Protein AF-0000000074165689 (afdb_homodimer)

Solvent-accessible surface area (backbone atoms only — not comparable to full-atom values): 15009 Å² total; per-residue (Å²): 134,57,53,30,33,35,31,61,51,61,83,55,79,50,43,58,62,40,47,51,54,48,36,55,62,25,50,78,39,94,14,35,36,37,30,34,21,53,44,60,51,73,78,43,70,80,49,57,70,69,65,33,50,56,51,45,51,52,50,48,52,47,40,51,48,32,38,48,53,50,44,50,55,30,42,74,61,69,29,50,67,46,78,46,80,44,80,37,57,53,42,61,49,54,54,50,48,40,72,72,71,58,38,50,28,34,38,35,58,28,37,64,44,91,59,97,71,71,20,52,33,69,47,52,46,50,44,64,38,69,45,75,50,29,33,35,39,28,57,31,68,81,128,134,56,54,29,31,36,32,60,51,61,84,54,81,51,43,57,62,40,47,51,54,47,37,55,61,25,48,79,38,95,13,35,36,39,29,32,22,53,44,60,51,74,77,43,70,79,48,58,71,70,65,33,52,58,51,47,51,52,50,47,52,48,41,51,50,33,39,49,52,51,45,49,57,29,44,75,62,70,30,49,69,45,78,46,78,45,78,34,57,52,42,60,50,53,53,50,47,40,71,71,70,58,37,51,29,35,38,34,58,28,38,63,45,91,59,98,70,71,20,52,34,69,48,52,45,50,43,64,37,68,44,75,49,30,32,34,37,30,55,30,70,81,129

Radius of gyration: 20.46 Å; Cα contacts (8 Å, |Δi|>4): 572; chains: 2; bounding box: 40×59×49 Å

InterPro domains:
  IPR006015 Universal stress protein A family [PIRSF006276] (1-141)
  IPR006015 Universal stress protein A family [PR01438] (2-20)
  IPR006015 Universal stress protein A family [PR01438] (100-112)
  IPR006015 Universal stress protein A family [PR01438] (117-139)
  IPR006016 UspA [PF00582] (1-139)
  IPR014729 Rossmann-like alpha/beta/alpha sandwich fold [G3DSA:3.40.50.620] (1-140)

pLDDT: mean 88.08, std 13.59, range [45.47, 98.81]

Organism: Halobacterium salinarum (strain ATCC 700922 / JCM 11081 / NRC-1) (NCBI:txid64091)

Nearest PDB structures (foldseek):
  1mjh-assembly1_B  TM=8.808E-01  e=3.156E-11  Methanocaldococcus jannaschii
  3fg9-assembly2_D  TM=8.348E-01  e=1.612E-08  Lactiplantibacillus plantarum
  4r2l-assembly1_A-2  TM=6.849E-01  e=3.675E-09  Salmonella enterica subsp. enterica serovar Typhimurium str. LT2
  2dum-assembly1_A  TM=6.860E-01  e=1.096E-08  Pyrococcus horikoshii OT3
  2dum-assembly2_C  TM=6.247E-01  e=3.675E-09  Pyrococcus horikoshii OT3

Structure (mmCIF, N/CA/C/O backbone):
data_AF-0000000074165689-model_v1
#
loop_
_entity.id
_entity.type
_entity.pdbx_description
1 polymer 'UspA domain protein'
#
loop_
_atom_site.group_PDB
_atom_site.id
_atom_site.type_symbol
_atom_site.label_atom_id
_atom_site.label_alt_id
_atom_site.label_comp_id
_atom_site.label_asym_id
_atom_site.label_entity_id
_atom_site.label_seq_id
_atom_site.pdbx_PDB_ins_code
_atom_site.Cartn_x
_atom_site.Cartn_y
_atom_site.Cartn_z
_atom_site.occupancy
_atom_site.B_iso_or_equiv
_atom_site.auth_seq_id
_atom_site.auth_comp_id
_atom_site.auth_asym_id
_atom_site.auth_atom_id
_atom_site.pdbx_PDB_model_num
ATOM 1 N N . MET A 1 1 ? 14.438 -4.051 4.484 1 91.56 1 MET A N 1
ATOM 2 C CA . MET A 1 1 ? 13.156 -4.469 5.055 1 91.56 1 MET A CA 1
ATOM 3 C C . MET A 1 1 ? 12.414 -5.391 4.102 1 91.56 1 MET A C 1
ATOM 5 O O . MET A 1 1 ? 11.953 -6.461 4.5 1 91.56 1 MET A O 1
ATOM 9 N N . TYR A 1 2 ? 12.336 -5.23 2.812 1 96.94 2 TYR A N 1
ATOM 10 C CA . TYR A 1 2 ? 11.594 -6.035 1.856 1 96.94 2 TYR A CA 1
ATOM 11 C C . TYR A 1 2 ? 12.508 -6.996 1.113 1 96.94 2 TYR A C 1
ATOM 13 O O . TYR A 1 2 ? 13.148 -6.621 0.126 1 96.94 2 TYR A O 1
ATOM 21 N N . ASP A 1 3 ? 12.539 -8.281 1.559 1 97.19 3 ASP A N 1
ATOM 22 C CA . ASP A 1 3 ? 13.422 -9.289 0.973 1 97.19 3 ASP A CA 1
ATOM 23 C C . ASP A 1 3 ? 12.648 -10.195 0.016 1 97.19 3 ASP A C 1
ATOM 25 O O . ASP A 1 3 ? 13.234 -10.789 -0.892 1 97.19 3 ASP A O 1
ATOM 29 N N . ARG A 1 4 ? 11.453 -10.375 0.312 1 98.31 4 ARG A N 1
ATOM 30 C CA . ARG A 1 4 ? 10.578 -11.188 -0.53 1 98.31 4 ARG A CA 1
ATOM 31 C C . ARG A 1 4 ? 9.242 -10.5 -0.752 1 98.31 4 ARG A C 1
ATOM 33 O O . ARG A 1 4 ? 8.531 -10.18 0.207 1 98.31 4 ARG A O 1
ATOM 40 N N . ILE A 1 5 ? 8.914 -10.234 -1.988 1 98.69 5 ILE A N 1
ATOM 41 C CA . ILE A 1 5 ? 7.746 -9.453 -2.377 1 98.69 5 ILE A CA 1
ATOM 42 C C . ILE A 1 5 ? 6.762 -10.344 -3.141 1 98.69 5 ILE A C 1
ATOM 44 O O . ILE A 1 5 ? 7.156 -11.055 -4.066 1 98.69 5 ILE A O 1
ATOM 48 N N . LEU A 1 6 ? 5.531 -10.383 -2.674 1 98.81 6 LEU A N 1
ATOM 49 C CA . LEU A 1 6 ? 4.48 -11.07 -3.412 1 98.81 6 LEU A CA 1
ATOM 50 C C . LEU A 1 6 ? 3.789 -10.125 -4.387 1 98.81 6 LEU A C 1
ATOM 52 O O . LEU A 1 6 ? 3.363 -9.039 -4 1 98.81 6 LEU A O 1
ATOM 56 N N . LEU A 1 7 ? 3.689 -10.516 -5.613 1 98.69 7 LEU A N 1
ATOM 57 C CA . LEU A 1 7 ? 3.088 -9.742 -6.695 1 98.69 7 LEU A CA 1
ATOM 58 C C . LEU A 1 7 ? 1.986 -10.539 -7.387 1 98.69 7 LEU A C 1
ATOM 60 O O . LEU A 1 7 ? 2.252 -11.281 -8.328 1 98.69 7 LEU A O 1
ATOM 64 N N . PRO A 1 8 ? 0.75 -10.461 -6.879 1 97.81 8 PRO A N 1
ATOM 65 C CA . PRO A 1 8 ? -0.36 -11.023 -7.652 1 97.81 8 PRO A CA 1
ATOM 66 C C . PRO A 1 8 ? -0.584 -10.297 -8.977 1 97.81 8 PRO A C 1
ATOM 68 O O . PRO A 1 8 ? -0.575 -9.062 -9.023 1 97.81 8 PRO A O 1
ATOM 71 N N . VAL A 1 9 ? -0.774 -11.094 -10.047 1 96.38 9 VAL A N 1
ATOM 72 C CA . VAL A 1 9 ? -0.98 -10.5 -11.359 1 96.38 9 VAL A CA 1
ATOM 73 C C . VAL A 1 9 ? -2.236 -11.086 -12 1 96.38 9 VAL A C 1
ATOM 75 O O . VAL A 1 9 ? -2.725 -12.133 -11.578 1 96.38 9 VAL A O 1
ATOM 78 N N . ASP A 1 10 ? -2.777 -10.32 -12.891 1 90.38 10 ASP A N 1
ATOM 79 C CA . ASP A 1 10 ? -3.82 -10.82 -13.781 1 90.38 10 ASP A CA 1
ATOM 80 C C . ASP A 1 10 ? -3.43 -10.625 -15.242 1 90.38 10 ASP A C 1
ATOM 82 O O . ASP A 1 10 ? -2.268 -10.359 -15.555 1 90.38 10 ASP A O 1
ATOM 86 N N . ASP A 1 11 ? -4.355 -10.883 -16.141 1 85.88 11 ASP A N 1
ATOM 87 C CA . ASP A 1 11 ? -4.012 -10.898 -17.562 1 85.88 11 ASP A CA 1
ATOM 88 C C . ASP A 1 11 ? -4.301 -9.539 -18.203 1 85.88 11 ASP A C 1
ATOM 90 O O . ASP A 1 11 ? -4.371 -9.438 -19.438 1 85.88 11 ASP A O 1
ATOM 94 N N . SER A 1 12 ? -4.469 -8.508 -17.391 1 85.88 12 SER A N 1
ATOM 95 C CA . SER A 1 12 ? -4.77 -7.188 -17.938 1 85.88 12 SER A CA 1
ATOM 96 C C . SER A 1 12 ? -3.492 -6.414 -18.25 1 85.88 12 SER A C 1
ATOM 98 O O . SER A 1 12 ? -2.465 -6.617 -17.609 1 85.88 12 SER A O 1
ATOM 100 N N . ASP A 1 13 ? -3.525 -5.48 -19.188 1 83.88 13 ASP A N 1
ATOM 101 C CA . ASP A 1 13 ? -2.416 -4.617 -19.578 1 83.88 13 ASP A CA 1
ATOM 102 C C . ASP A 1 13 ? -2.061 -3.645 -18.453 1 83.88 13 ASP A C 1
ATOM 104 O O . ASP A 1 13 ? -0.945 -3.125 -18.406 1 83.88 13 ASP A O 1
ATOM 108 N N . SER A 1 14 ? -2.959 -3.496 -17.641 1 87.56 14 SER A N 1
ATOM 109 C CA . SER A 1 14 ? -2.752 -2.533 -16.562 1 87.56 14 SER A CA 1
ATOM 110 C C . SER A 1 14 ? -1.723 -3.041 -15.555 1 87.56 14 SER A C 1
ATOM 112 O O . SER A 1 14 ? -1.217 -2.271 -14.734 1 87.56 14 SER A O 1
ATOM 114 N N . MET A 1 15 ? -1.357 -4.285 -15.703 1 92.44 15 MET A N 1
ATOM 115 C CA . MET A 1 15 ? -0.438 -4.906 -14.758 1 92.44 15 MET A CA 1
ATOM 116 C C . MET A 1 15 ? 0.975 -4.359 -14.93 1 92.44 15 MET A C 1
ATOM 118 O O . MET A 1 15 ? 1.793 -4.438 -14.008 1 92.44 15 MET A O 1
ATOM 122 N N . ASP A 1 16 ? 1.311 -3.824 -16.109 1 94.94 16 ASP A N 1
ATOM 123 C CA . ASP A 1 16 ? 2.658 -3.316 -16.344 1 94.94 16 ASP A CA 1
ATOM 124 C C . ASP A 1 16 ? 3.035 -2.26 -15.312 1 94.94 16 ASP A C 1
ATOM 126 O O . ASP A 1 16 ? 4.164 -2.24 -14.82 1 94.94 16 ASP A O 1
ATOM 130 N N . ARG A 1 17 ? 2.1 -1.436 -15.008 1 95.75 17 ARG A N 1
ATOM 131 C CA . ARG A 1 17 ? 2.342 -0.401 -14.008 1 95.75 17 ARG A CA 1
ATOM 132 C C . ARG A 1 17 ? 2.637 -1.018 -12.648 1 95.75 17 ARG A C 1
ATOM 134 O O . ARG A 1 17 ? 3.523 -0.552 -11.93 1 95.75 17 ARG A O 1
ATOM 141 N N . VAL A 1 18 ? 1.92 -2.055 -12.289 1 97.56 18 VAL A N 1
ATOM 142 C CA . VAL A 1 18 ? 2.088 -2.711 -10.992 1 97.56 18 VAL A CA 1
ATOM 143 C C . VAL A 1 18 ? 3.449 -3.4 -10.938 1 97.56 18 VAL A C 1
ATOM 145 O O . VAL A 1 18 ? 4.164 -3.293 -9.938 1 97.56 18 VAL A O 1
ATOM 148 N N . VAL A 1 19 ? 3.799 -4.012 -12.031 1 98.12 19 VAL A N 1
ATOM 149 C CA . VAL A 1 19 ? 5.086 -4.691 -12.141 1 98.12 19 VAL A CA 1
ATOM 150 C C . VAL A 1 19 ? 6.219 -3.676 -12 1 98.12 19 VAL A C 1
ATOM 152 O O . VAL A 1 19 ? 7.234 -3.951 -11.359 1 98.12 19 VAL A O 1
ATOM 155 N N . GLU A 1 20 ? 6.074 -2.537 -12.586 1 97.69 20 GLU A N 1
ATOM 156 C CA . GLU A 1 20 ? 7.078 -1.482 -12.484 1 97.69 20 GLU A CA 1
ATOM 157 C C . GLU A 1 20 ? 7.312 -1.078 -11.031 1 97.69 20 GLU A C 1
ATOM 159 O O . GLU A 1 20 ? 8.453 -0.86 -10.617 1 97.69 20 GLU A O 1
ATOM 164 N N . HIS A 1 21 ? 6.262 -0.923 -10.266 1 98.12 21 HIS A N 1
ATOM 165 C CA . HIS A 1 21 ? 6.395 -0.572 -8.859 1 98.12 21 HIS A CA 1
ATOM 166 C C . HIS A 1 21 ? 7.094 -1.683 -8.078 1 98.12 21 HIS A C 1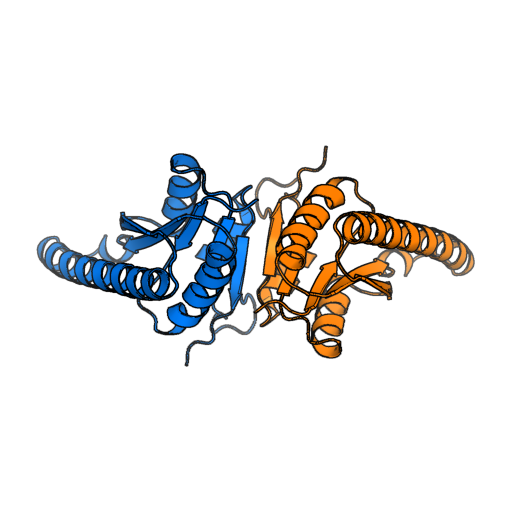
ATOM 168 O O . HIS A 1 21 ? 7.953 -1.411 -7.234 1 98.12 21 HIS A O 1
ATOM 174 N N . ALA A 1 22 ? 6.691 -2.951 -8.328 1 98.5 22 ALA A N 1
ATOM 175 C CA . ALA A 1 22 ? 7.359 -4.078 -7.688 1 98.5 22 ALA A CA 1
ATOM 176 C C . ALA A 1 22 ? 8.844 -4.105 -8.031 1 98.5 22 ALA A C 1
ATOM 178 O O . ALA A 1 22 ? 9.695 -4.316 -7.16 1 98.5 22 ALA A O 1
ATOM 179 N N . ALA A 1 23 ? 9.164 -3.85 -9.289 1 98 23 ALA A N 1
ATOM 180 C CA . ALA A 1 23 ? 10.555 -3.832 -9.75 1 98 23 ALA A CA 1
ATOM 181 C C . ALA A 1 23 ? 11.352 -2.732 -9.055 1 98 23 ALA A C 1
ATOM 183 O O . ALA A 1 23 ? 12.5 -2.941 -8.664 1 98 23 ALA A O 1
ATOM 184 N N . ASP A 1 24 ? 10.773 -1.627 -8.984 1 97.25 24 ASP A N 1
ATOM 185 C CA . ASP A 1 24 ? 11.453 -0.497 -8.359 1 97.25 24 ASP A CA 1
ATOM 186 C C . ASP A 1 24 ? 11.805 -0.812 -6.906 1 97.25 24 ASP A C 1
ATOM 188 O O . ASP A 1 24 ? 12.945 -0.596 -6.477 1 97.25 24 ASP A O 1
ATOM 192 N N . VAL A 1 25 ? 10.805 -1.314 -6.148 1 97.19 25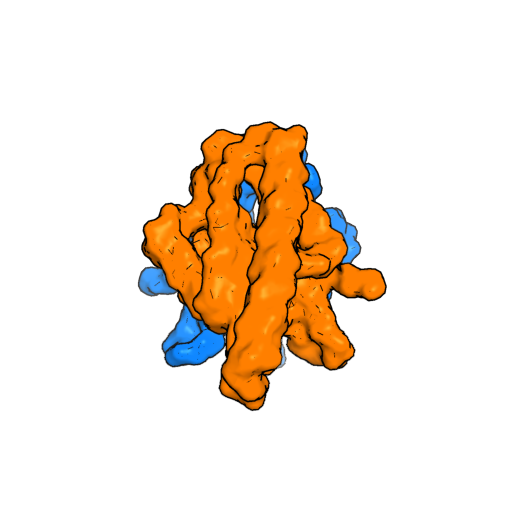 VAL A N 1
ATOM 193 C CA . VAL A 1 25 ? 11.031 -1.627 -4.742 1 97.19 25 VAL A CA 1
ATOM 194 C C . VAL A 1 25 ? 12.07 -2.738 -4.625 1 97.19 25 VAL A C 1
ATOM 196 O O . VAL A 1 25 ? 13.016 -2.633 -3.836 1 97.19 25 VAL A O 1
ATOM 199 N N . ALA A 1 26 ? 11.953 -3.752 -5.426 1 97.56 26 ALA A N 1
ATOM 200 C CA . ALA A 1 26 ? 12.812 -4.926 -5.34 1 97.56 26 ALA A CA 1
ATOM 201 C C . ALA A 1 26 ? 14.227 -4.602 -5.812 1 97.56 26 ALA A C 1
ATOM 203 O O . ALA A 1 26 ? 15.211 -5.09 -5.242 1 97.56 26 ALA A O 1
ATOM 204 N N . GLY A 1 27 ? 14.266 -3.83 -6.883 1 94.69 27 GLY A N 1
ATOM 205 C CA . GLY A 1 27 ? 15.547 -3.555 -7.523 1 94.69 27 GLY A CA 1
ATOM 206 C C . GLY A 1 27 ? 16.484 -2.756 -6.648 1 94.69 27 GLY A C 1
ATOM 207 O O . GLY A 1 27 ? 17.703 -2.75 -6.875 1 94.69 27 GLY A O 1
ATOM 208 N N . ARG A 1 28 ? 15.953 -2.09 -5.734 1 92 28 ARG A N 1
ATOM 209 C CA . ARG A 1 28 ? 16.766 -1.272 -4.844 1 92 28 ARG A CA 1
ATOM 210 C C . ARG A 1 28 ? 17.234 -2.078 -3.639 1 92 28 ARG A C 1
ATOM 212 O O . ARG A 1 28 ? 17.828 -1.525 -2.705 1 92 28 ARG A O 1
ATOM 219 N N . ARG A 1 29 ? 16.797 -3.322 -3.82 1 90.12 29 ARG A N 1
ATOM 220 C CA . ARG A 1 29 ? 17.125 -4.312 -2.805 1 90.12 29 ARG A CA 1
ATOM 221 C C . ARG A 1 29 ? 17.578 -5.621 -3.445 1 90.12 29 ARG A C 1
ATOM 223 O O . ARG A 1 29 ? 17.5 -5.785 -4.664 1 90.12 29 ARG A O 1
ATOM 230 N N . ASP A 1 30 ? 18.203 -6.488 -2.93 1 90.88 30 ASP A N 1
ATOM 231 C CA . ASP A 1 30 ? 18.406 -7.855 -3.395 1 90.88 30 ASP A CA 1
ATOM 232 C C . ASP A 1 30 ? 17.203 -8.742 -3.074 1 90.88 30 ASP A C 1
ATOM 234 O O . ASP A 1 30 ? 17.375 -9.836 -2.535 1 90.88 30 ASP A O 1
ATOM 238 N N . ALA A 1 31 ? 16.031 -8.18 -3.414 1 97.19 31 ALA A N 1
ATOM 239 C CA . ALA A 1 31 ? 14.805 -8.867 -3.045 1 97.19 31 ALA A CA 1
ATOM 240 C C . ALA A 1 31 ? 14.375 -9.844 -4.141 1 97.19 31 ALA A C 1
ATOM 242 O O . ALA A 1 31 ? 14.734 -9.672 -5.309 1 97.19 31 ALA A O 1
ATOM 243 N N . THR A 1 32 ? 13.68 -10.82 -3.777 1 97.94 32 THR A N 1
ATOM 244 C CA . THR A 1 32 ? 13.008 -11.734 -4.691 1 97.94 32 THR A CA 1
ATOM 245 C C . THR A 1 32 ? 11.539 -11.375 -4.84 1 97.94 32 THR A C 1
ATOM 247 O O . THR A 1 32 ? 10.875 -11.023 -3.857 1 97.94 32 THR A O 1
ATOM 250 N N . VAL A 1 33 ? 11.039 -11.43 -6.035 1 98.56 33 VAL A N 1
ATOM 251 C CA . VAL A 1 33 ? 9.617 -11.188 -6.266 1 98.56 33 VAL A CA 1
ATOM 252 C C . VAL A 1 33 ? 8.922 -12.5 -6.621 1 98.56 33 VAL A C 1
ATOM 254 O O . VAL A 1 33 ? 9.312 -13.18 -7.57 1 98.56 33 VAL A O 1
ATOM 257 N N . ASP A 1 34 ? 7.93 -12.898 -5.84 1 98.56 34 ASP A N 1
ATOM 258 C CA . ASP A 1 34 ? 7.031 -14.008 -6.141 1 98.56 34 ASP A CA 1
ATOM 259 C C . ASP A 1 34 ? 5.844 -13.539 -6.977 1 98.56 34 ASP A C 1
ATOM 261 O O . ASP A 1 34 ? 4.941 -12.875 -6.469 1 98.56 34 ASP A O 1
ATOM 265 N N . VAL A 1 35 ? 5.859 -13.93 -8.234 1 98.56 35 VAL A N 1
ATOM 266 C CA . VAL A 1 35 ? 4.762 -13.586 -9.133 1 98.56 35 VAL A CA 1
ATOM 267 C C . VAL A 1 35 ? 3.68 -14.656 -9.062 1 98.56 35 VAL A C 1
ATOM 269 O O . VAL A 1 35 ? 3.947 -15.836 -9.32 1 98.56 35 VAL A O 1
ATOM 272 N N . LEU A 1 36 ? 2.473 -14.211 -8.711 1 98 36 LEU A N 1
ATOM 273 C CA . LEU A 1 36 ? 1.391 -15.164 -8.492 1 98 36 LEU A CA 1
ATOM 274 C C . LEU A 1 36 ? 0.214 -14.867 -9.422 1 98 36 LEU A C 1
ATOM 276 O O . LEU A 1 36 ? -0.229 -13.719 -9.523 1 98 36 LEU A O 1
ATOM 280 N N . TYR A 1 37 ? -0.224 -15.82 -10.148 1 96.81 37 TYR A N 1
ATOM 281 C CA . TYR A 1 37 ? -1.501 -15.805 -10.852 1 96.81 37 TYR A CA 1
ATOM 282 C C . TYR A 1 37 ? -2.473 -16.812 -10.25 1 96.81 37 TYR A C 1
ATOM 284 O O . TYR A 1 37 ? -2.102 -17.953 -9.984 1 96.81 37 TYR A O 1
ATOM 292 N N . VAL A 1 38 ? -3.678 -16.391 -9.969 1 95.38 38 VAL A N 1
ATOM 293 C CA . VAL A 1 38 ? -4.707 -17.266 -9.43 1 95.38 38 VAL A CA 1
ATOM 294 C C . VAL A 1 38 ? -5.824 -17.453 -10.453 1 95.38 38 VAL A C 1
ATOM 296 O O . VAL A 1 38 ? -6.453 -16.484 -10.867 1 95.38 38 VAL A O 1
ATOM 299 N N . LEU A 1 39 ? -6.051 -18.641 -10.914 1 90.69 39 LEU A N 1
ATOM 300 C CA . LEU A 1 39 ? -7.188 -19 -11.758 1 90.69 39 LEU A CA 1
ATOM 301 C C . LEU A 1 39 ? -8.469 -19.109 -10.938 1 90.69 39 LEU A C 1
ATOM 303 O O . LEU A 1 39 ? -8.602 -20.016 -10.109 1 90.69 39 LEU A O 1
ATOM 307 N N . ASP A 1 40 ? -9.297 -18.016 -11.203 1 83.75 40 ASP A N 1
ATOM 308 C CA . ASP A 1 40 ? -10.578 -18.062 -10.492 1 83.75 40 ASP A CA 1
ATOM 309 C C . ASP A 1 40 ? -11.484 -19.141 -11.078 1 83.75 40 ASP A C 1
ATOM 311 O O . ASP A 1 40 ? -12.188 -18.891 -12.062 1 83.75 40 ASP A O 1
ATOM 315 N N . ASP A 1 41 ? -11.352 -20.328 -10.625 1 69.69 41 ASP A N 1
ATOM 316 C CA . ASP A 1 41 ? -12.078 -21.438 -11.219 1 69.69 41 ASP A CA 1
ATOM 317 C C . ASP A 1 41 ? -13.492 -21.547 -10.648 1 69.69 41 ASP A C 1
ATOM 319 O O . ASP A 1 41 ? -14.25 -22.438 -11.023 1 69.69 41 ASP A O 1
ATOM 323 N N . ARG A 1 42 ? -13.789 -20.625 -9.719 1 71.12 42 ARG A N 1
ATOM 324 C CA . ARG A 1 42 ? -15.164 -20.625 -9.234 1 71.12 42 ARG A CA 1
ATOM 325 C C . ARG A 1 42 ? -16.141 -20.344 -10.367 1 71.12 42 ARG A C 1
ATOM 327 O O . ARG A 1 42 ? -17.312 -20.75 -10.297 1 71.12 42 ARG A O 1
ATOM 334 N N . ALA A 1 43 ? -15.539 -19.656 -11.375 1 61.84 43 ALA A N 1
ATOM 335 C CA . ALA A 1 43 ? -16.406 -19.281 -12.492 1 61.84 43 ALA A CA 1
ATOM 336 C C . ALA A 1 43 ? -16.766 -20.5 -13.336 1 61.84 43 ALA A C 1
ATOM 338 O O . ALA A 1 43 ? -17.719 -20.469 -14.109 1 61.84 43 ALA A O 1
ATOM 339 N N . PHE A 1 44 ? -16.109 -21.547 -13.117 1 64 44 PHE A N 1
ATOM 340 C CA . PHE A 1 44 ? -16.312 -22.688 -14.008 1 64 44 PHE A CA 1
ATOM 341 C C . PHE A 1 44 ? -17.031 -23.828 -13.289 1 64 44 PHE A C 1
ATOM 343 O O . PHE A 1 44 ? -17.281 -24.875 -13.875 1 64 44 PHE A O 1
ATOM 350 N N . LEU A 1 45 ? -17.281 -23.531 -12.047 1 63.38 45 LEU A N 1
ATOM 351 C CA . LEU A 1 45 ? -17.797 -24.641 -11.258 1 63.38 45 LEU A CA 1
ATOM 352 C C . LEU A 1 45 ? -19.141 -25.094 -11.797 1 63.38 45 LEU A C 1
ATOM 354 O O . LEU A 1 45 ? -19.594 -26.219 -11.5 1 63.38 45 LEU A O 1
ATOM 358 N N . THR A 1 46 ? -19.75 -24.203 -12.625 1 65.25 46 THR A N 1
ATOM 359 C CA . THR A 1 46 ? -21.078 -24.594 -13.086 1 65.25 46 THR A CA 1
ATOM 360 C C . THR A 1 46 ? -21.016 -25.172 -14.492 1 65.25 46 THR A C 1
ATOM 362 O O . THR A 1 46 ? -22.031 -25.609 -15.047 1 65.25 46 THR A O 1
ATOM 365 N N . LEU A 1 47 ? -19.938 -25.141 -15.07 1 64.38 47 LEU A N 1
ATOM 366 C CA . LEU A 1 47 ? -19.844 -25.594 -16.453 1 64.38 47 LEU A CA 1
ATOM 367 C C . LEU A 1 47 ? -19.75 -27.125 -16.516 1 64.38 47 LEU A C 1
ATOM 369 O O . LEU A 1 47 ? -19.312 -27.75 -15.547 1 64.38 47 LEU A O 1
ATOM 373 N N . ASP A 1 48 ? -20.312 -27.656 -17.609 1 66.62 48 ASP A N 1
ATOM 374 C CA . ASP A 1 48 ? -20.172 -29.094 -17.844 1 66.62 48 ASP A CA 1
ATOM 375 C C . ASP A 1 48 ? -18.703 -29.5 -17.891 1 66.62 48 ASP A C 1
ATOM 377 O O . ASP A 1 48 ? -17.844 -28.688 -18.219 1 66.62 48 ASP A O 1
ATOM 381 N N . ASP A 1 49 ? -18.375 -30.828 -17.578 1 62.94 49 ASP A N 1
ATOM 382 C CA . ASP A 1 49 ? -17.016 -31.344 -17.344 1 62.94 49 ASP A CA 1
ATOM 383 C C . ASP A 1 49 ? -16.109 -31.031 -18.531 1 62.94 49 ASP A C 1
ATOM 385 O O . ASP A 1 49 ? -14.961 -30.609 -18.344 1 62.94 49 ASP A O 1
ATOM 389 N N . GLY A 1 50 ? -16.5 -31.469 -19.766 1 63.34 50 GLY A N 1
ATOM 390 C CA . GLY A 1 50 ? -15.695 -31.25 -20.953 1 63.34 50 GLY A CA 1
ATOM 391 C C . GLY A 1 50 ? -15.398 -29.797 -21.219 1 63.34 50 GLY A C 1
ATOM 392 O O . GLY A 1 50 ? -14.266 -29.438 -21.547 1 63.34 50 GLY A O 1
ATOM 393 N N . MET A 1 51 ? -16.391 -28.953 -21.203 1 64.69 51 MET A N 1
ATOM 394 C CA . MET A 1 51 ? -16.266 -27.516 -21.406 1 64.69 51 MET A CA 1
ATOM 395 C C . MET A 1 51 ? -15.438 -26.875 -20.297 1 64.69 51 MET A C 1
ATOM 397 O O . MET A 1 51 ? -14.695 -25.922 -20.562 1 64.69 51 MET A O 1
ATOM 401 N N . GLN A 1 52 ? -15.414 -27.719 -19.234 1 66.19 52 GLN A N 1
ATOM 402 C CA . GLN A 1 52 ? -14.656 -27.234 -18.078 1 66.19 52 GLN A CA 1
ATOM 403 C C . GLN A 1 52 ? -13.156 -27.438 -18.281 1 66.19 52 GLN A C 1
ATOM 405 O O . GLN A 1 52 ? -12.359 -26.562 -17.953 1 66.19 52 GLN A O 1
ATOM 410 N N . ASP A 1 53 ? -12.906 -28.625 -18.906 1 73.12 53 ASP A N 1
ATOM 411 C CA . ASP A 1 53 ? -11.492 -28.953 -19.078 1 73.12 53 ASP A CA 1
ATOM 412 C C . ASP A 1 53 ? -10.82 -28 -20.047 1 73.12 53 ASP A C 1
ATOM 414 O O . ASP A 1 53 ? -9.711 -27.516 -19.797 1 73.12 53 ASP A O 1
ATOM 418 N N . GLU A 1 54 ? -11.516 -27.797 -21.234 1 74.88 54 GLU A N 1
ATOM 419 C CA . GLU A 1 54 ? -10.945 -26.922 -22.234 1 74.88 54 GLU A CA 1
ATOM 420 C C . GLU A 1 54 ? -10.852 -25.484 -21.734 1 74.88 54 GLU A C 1
ATOM 422 O O . GLU A 1 54 ? -9.859 -24.781 -21.984 1 74.88 54 GLU A O 1
ATOM 427 N N . ALA A 1 55 ? -11.852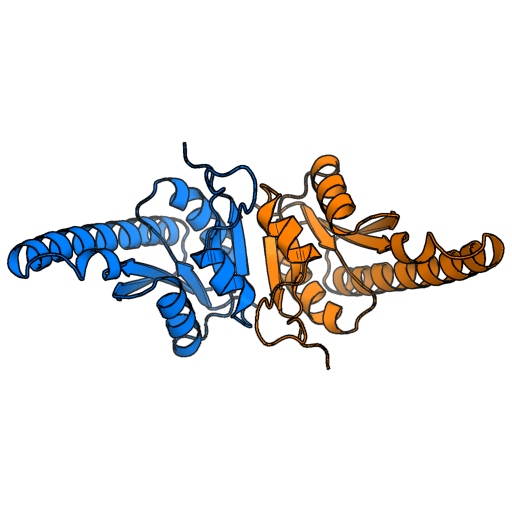 -25.125 -21.094 1 74.12 55 ALA A N 1
ATOM 428 C CA . ALA A 1 55 ? -11.891 -23.766 -20.547 1 74.12 55 ALA A CA 1
ATOM 429 C C . ALA A 1 55 ? -10.805 -23.578 -19.484 1 74.12 55 ALA A C 1
ATOM 431 O O . ALA A 1 55 ? -10.117 -22.547 -19.469 1 74.12 55 ALA A O 1
ATOM 432 N N . THR A 1 56 ? -10.602 -24.609 -18.781 1 77.44 56 THR A N 1
ATOM 433 C CA . THR A 1 56 ? -9.594 -24.562 -17.734 1 77.44 56 THR A CA 1
ATOM 434 C C . THR A 1 56 ? -8.188 -24.516 -18.328 1 77.44 56 THR A C 1
ATOM 436 O O . THR A 1 56 ? -7.324 -23.781 -17.844 1 77.44 56 THR A O 1
ATOM 439 N N . ALA A 1 57 ? -8.039 -25.297 -19.375 1 80.75 57 ALA A N 1
ATOM 440 C CA . ALA A 1 57 ? -6.734 -25.328 -20.016 1 80.75 57 ALA A CA 1
ATOM 441 C C . ALA A 1 57 ? -6.391 -23.969 -20.625 1 80.75 57 ALA A C 1
ATOM 443 O O . ALA A 1 57 ? -5.242 -23.531 -20.547 1 80.75 57 ALA A O 1
ATOM 444 N N . GLN A 1 58 ? -7.328 -23.359 -21.188 1 81.56 58 GLN A N 1
ATOM 445 C CA . GLN A 1 58 ? -7.121 -22.031 -21.781 1 81.56 58 GLN A CA 1
ATOM 446 C C . GLN A 1 58 ? -6.801 -21 -20.719 1 81.56 58 GLN A C 1
ATOM 448 O O . GLN A 1 58 ? -5.93 -20.141 -20.906 1 81.56 58 GLN A O 1
ATOM 453 N N . LEU A 1 59 ? -7.469 -21.141 -19.641 1 80.12 59 LEU A N 1
ATOM 454 C CA . LEU A 1 59 ? -7.238 -20.219 -18.547 1 80.12 59 LEU A CA 1
ATOM 455 C C . LEU A 1 59 ? -5.852 -20.422 -17.953 1 80.12 59 LEU A C 1
ATOM 457 O O . LEU A 1 59 ? -5.188 -19.453 -17.578 1 80.12 59 LEU A O 1
ATOM 461 N N . ARG A 1 60 ? -5.488 -21.594 -17.906 1 85.19 60 ARG A N 1
ATOM 462 C CA . ARG A 1 60 ? -4.16 -21.891 -17.375 1 85.19 60 ARG A CA 1
ATOM 463 C C . ARG A 1 60 ? -3.074 -21.312 -18.281 1 85.19 60 ARG A C 1
ATOM 465 O O . ARG A 1 60 ? -2.088 -20.75 -17.797 1 85.19 60 ARG A O 1
ATOM 472 N N . THR A 1 61 ? -3.295 -21.5 -19.562 1 88.38 61 THR A N 1
ATOM 473 C CA . THR A 1 61 ? -2.346 -20.953 -20.516 1 88.38 61 THR A CA 1
ATOM 474 C C . THR A 1 61 ? -2.275 -19.422 -20.406 1 88.38 61 THR A C 1
ATOM 476 O O . THR A 1 61 ? -1.191 -18.844 -20.469 1 88.38 61 THR A O 1
ATOM 479 N N . GLN A 1 62 ? -3.377 -18.875 -20.203 1 86.06 62 GLN A N 1
ATOM 480 C CA . GLN A 1 62 ? -3.438 -17.438 -20.016 1 86.06 62 GLN A CA 1
ATOM 481 C C . GLN A 1 62 ? -2.689 -17.016 -18.75 1 86.06 62 GLN A C 1
ATOM 483 O O . GLN A 1 62 ? -1.962 -16.016 -18.766 1 86.06 62 GLN A O 1
ATOM 488 N N . GLY A 1 63 ? -2.918 -17.75 -17.734 1 89.19 63 GLY A N 1
ATOM 489 C CA . GLY A 1 63 ? -2.223 -17.484 -16.484 1 89.19 63 GLY A CA 1
ATOM 490 C C . GLY A 1 63 ? -0.715 -17.609 -16.594 1 89.19 63 GLY A C 1
ATOM 491 O O . GLY A 1 63 ? 0.023 -16.766 -16.094 1 89.19 63 GLY A O 1
ATOM 492 N N . GLU A 1 64 ? -0.31 -18.625 -17.344 1 91.56 64 GLU A N 1
ATOM 493 C CA . GLU A 1 64 ? 1.119 -18.828 -17.562 1 91.56 64 GLU A CA 1
ATOM 494 C C . GLU A 1 64 ? 1.731 -17.672 -18.328 1 91.56 64 GLU A C 1
ATOM 496 O O . GLU A 1 64 ? 2.832 -17.219 -18.016 1 91.56 64 GLU A O 1
ATOM 501 N N . ARG A 1 65 ? 1.028 -17.203 -19.25 1 92.94 65 ARG A N 1
ATOM 502 C CA . ARG A 1 65 ? 1.52 -16.078 -20.047 1 92.94 65 ARG A CA 1
ATOM 503 C C . ARG A 1 65 ? 1.623 -14.82 -19.188 1 92.94 65 ARG A C 1
ATOM 505 O O . ARG A 1 65 ? 2.576 -14.047 -19.312 1 92.94 65 ARG A O 1
ATOM 512 N N . ALA A 1 66 ? 0.656 -14.617 -18.375 1 93.06 66 ALA A N 1
ATOM 513 C CA . ALA A 1 66 ? 0.641 -13.438 -17.516 1 93.06 66 ALA A CA 1
ATOM 514 C C . ALA A 1 66 ? 1.829 -13.445 -16.562 1 93.06 66 ALA A C 1
ATOM 516 O O . ALA A 1 66 ? 2.512 -12.43 -16.391 1 93.06 66 ALA A O 1
ATOM 517 N N . VAL A 1 67 ? 2.1 -14.57 -15.898 1 95.94 67 VAL A N 1
ATOM 518 C CA . VAL A 1 67 ? 3.199 -14.656 -14.945 1 95.94 67 VAL A CA 1
ATOM 519 C C . VAL A 1 67 ? 4.531 -14.531 -15.68 1 95.94 67 VAL A C 1
ATOM 521 O O . VAL A 1 67 ? 5.469 -13.906 -15.18 1 95.94 67 VAL A O 1
ATOM 524 N N . GLU A 1 68 ? 4.598 -15.133 -16.844 1 95.69 68 GLU A N 1
ATOM 525 C CA . GLU A 1 68 ? 5.836 -15.047 -17.609 1 95.69 68 GLU A CA 1
ATOM 526 C C . GLU A 1 68 ? 6.117 -13.617 -18.062 1 95.69 68 GLU A C 1
ATOM 528 O O . GLU A 1 68 ? 7.262 -13.164 -18.016 1 95.69 68 GLU A O 1
ATOM 533 N N . HIS A 1 69 ? 5.109 -12.984 -18.531 1 96.38 69 HIS A N 1
ATOM 534 C CA . HIS A 1 69 ? 5.262 -11.594 -18.938 1 96.38 69 HIS A CA 1
ATOM 535 C C . HIS A 1 69 ? 5.793 -10.742 -17.781 1 96.38 69 HIS A C 1
ATOM 537 O O . HIS A 1 69 ? 6.75 -9.984 -17.953 1 96.38 69 HIS A O 1
ATOM 543 N N . ALA A 1 70 ? 5.207 -10.867 -16.641 1 97.56 70 ALA A N 1
ATOM 544 C CA . ALA A 1 70 ? 5.641 -10.125 -15.453 1 97.56 70 ALA A CA 1
ATOM 545 C C . ALA A 1 70 ? 7.07 -10.492 -15.07 1 97.56 70 ALA A C 1
ATOM 547 O O . ALA A 1 70 ? 7.883 -9.617 -14.758 1 97.56 70 ALA A O 1
ATOM 548 N N . ALA A 1 71 ? 7.375 -11.773 -15.094 1 97.75 71 ALA A N 1
ATOM 549 C CA . ALA A 1 71 ? 8.711 -12.258 -14.75 1 97.75 71 ALA A CA 1
ATOM 550 C C . ALA A 1 71 ? 9.766 -11.688 -15.695 1 97.75 71 ALA A C 1
ATOM 552 O O . ALA A 1 71 ? 10.859 -11.32 -15.266 1 97.75 71 ALA A O 1
ATOM 553 N N . ASP A 1 72 ? 9.438 -11.664 -16.938 1 97.31 72 ASP A N 1
ATOM 554 C CA . ASP A 1 72 ? 10.359 -11.117 -17.922 1 97.31 72 ASP A CA 1
ATOM 555 C C . ASP A 1 72 ? 10.672 -9.648 -17.625 1 97.31 72 ASP A C 1
ATOM 557 O O . ASP A 1 72 ? 11.828 -9.234 -17.688 1 97.31 72 ASP A O 1
ATOM 561 N N . ARG A 1 73 ? 9.68 -8.898 -17.391 1 97.12 73 ARG A N 1
ATOM 562 C CA . ARG A 1 73 ? 9.859 -7.484 -17.078 1 97.12 73 ARG A CA 1
ATOM 563 C C . ARG A 1 73 ? 10.719 -7.301 -15.836 1 97.12 73 ARG A C 1
ATOM 565 O O . ARG A 1 73 ? 11.578 -6.418 -15.789 1 97.12 73 ARG A O 1
ATOM 572 N N . LEU A 1 74 ? 10.461 -8.125 -14.812 1 98.12 74 LEU A N 1
ATOM 573 C CA . LEU A 1 74 ? 11.242 -8.062 -13.586 1 98.12 74 LEU A CA 1
ATOM 574 C C . LEU A 1 74 ? 12.688 -8.461 -13.844 1 98.12 74 LEU A C 1
ATOM 576 O O . LEU A 1 74 ? 13.617 -7.836 -13.32 1 98.12 74 LEU A O 1
ATOM 580 N N . SER A 1 75 ? 12.859 -9.492 -14.664 1 96.94 75 SER A N 1
ATOM 581 C CA . SER A 1 75 ? 14.203 -9.938 -15.016 1 96.94 75 SER A CA 1
ATOM 582 C C . SER A 1 75 ? 14.969 -8.844 -15.758 1 96.94 75 SER A C 1
ATOM 584 O O . SER A 1 75 ? 16.156 -8.641 -15.523 1 96.94 75 SER A O 1
ATOM 586 N N . GLU A 1 76 ? 14.273 -8.195 -16.641 1 96.44 76 GLU A N 1
ATOM 587 C CA . GLU A 1 76 ? 14.875 -7.082 -17.359 1 96.44 76 GLU A CA 1
ATOM 588 C C . GLU A 1 76 ? 15.352 -5.988 -16.406 1 96.44 76 GLU A C 1
ATOM 590 O O . GLU A 1 76 ? 16.312 -5.277 -16.703 1 96.44 76 GLU A O 1
ATOM 595 N N . ALA A 1 77 ? 14.711 -5.926 -15.336 1 95.75 77 ALA A N 1
ATOM 596 C CA . ALA A 1 77 ? 15.07 -4.926 -14.328 1 95.75 77 ALA A CA 1
ATOM 597 C C . ALA A 1 77 ? 16.109 -5.473 -13.352 1 95.75 77 ALA A C 1
ATOM 599 O O . ALA A 1 77 ? 16.469 -4.805 -12.383 1 95.75 77 ALA A O 1
ATOM 600 N N . GLY A 1 78 ? 16.516 -6.746 -13.562 1 96.69 78 GLY A N 1
ATOM 601 C CA . GLY A 1 78 ? 17.547 -7.344 -12.734 1 96.69 78 GLY A CA 1
ATOM 602 C C . GLY A 1 78 ? 17.016 -7.914 -11.43 1 96.69 78 GLY A C 1
ATOM 603 O O . GLY A 1 78 ? 17.75 -8.031 -10.453 1 96.69 78 GLY A O 1
ATOM 604 N N . VAL A 1 79 ? 15.742 -8.188 -11.344 1 97.81 79 VAL A N 1
ATOM 605 C CA . VAL A 1 79 ? 15.109 -8.656 -10.117 1 97.81 79 VAL A CA 1
ATOM 606 C C . VAL A 1 79 ? 14.922 -10.172 -10.188 1 97.81 79 VAL A C 1
ATOM 608 O O . VAL A 1 79 ? 14.445 -10.703 -11.188 1 97.81 79 VAL A O 1
ATOM 611 N N . ASP A 1 80 ? 15.32 -10.883 -9.148 1 97.44 80 ASP A N 1
ATOM 612 C CA . ASP A 1 80 ? 15.07 -12.312 -9.031 1 97.44 80 ASP A CA 1
ATOM 613 C C . ASP A 1 80 ? 13.578 -12.594 -8.867 1 97.44 80 ASP A C 1
ATOM 615 O O . ASP A 1 80 ? 12.891 -11.922 -8.102 1 97.44 80 ASP A O 1
ATOM 619 N N . THR A 1 81 ? 13.164 -13.664 -9.609 1 97.75 81 THR A N 1
ATOM 620 C CA . THR A 1 81 ? 11.719 -13.867 -9.641 1 97.75 81 THR A CA 1
ATOM 621 C C . THR A 1 81 ? 11.383 -15.352 -9.5 1 97.75 81 THR A C 1
ATOM 623 O O . THR A 1 81 ? 12.102 -16.203 -10.031 1 97.75 81 THR A O 1
ATOM 626 N N . GLU A 1 82 ? 10.383 -15.664 -8.766 1 97.06 82 GLU A N 1
ATOM 627 C CA . GLU A 1 82 ? 9.688 -16.953 -8.766 1 97.06 82 GLU A CA 1
ATOM 628 C C . GLU A 1 82 ? 8.25 -16.797 -9.234 1 97.06 82 GLU A C 1
ATOM 630 O O . GLU A 1 82 ? 7.602 -15.781 -8.969 1 97.06 82 GLU A O 1
ATOM 635 N N . THR A 1 83 ? 7.781 -17.828 -9.945 1 96.94 83 THR A N 1
ATOM 636 C CA . THR A 1 83 ? 6.434 -17.734 -10.5 1 96.94 83 THR A CA 1
ATOM 637 C C . THR A 1 83 ? 5.551 -18.859 -9.961 1 96.94 83 THR A C 1
ATOM 639 O O . THR A 1 83 ? 6.016 -19.984 -9.789 1 96.94 83 THR A O 1
ATOM 642 N N . TYR A 1 84 ? 4.305 -18.469 -9.68 1 94.25 84 TYR A N 1
ATOM 643 C CA . TYR A 1 84 ? 3.295 -19.391 -9.188 1 94.25 84 TYR A CA 1
ATOM 644 C C . TYR A 1 84 ? 1.992 -19.25 -9.961 1 94.25 84 TYR A C 1
ATOM 646 O O . TYR A 1 84 ? 1.608 -18.141 -10.344 1 94.25 84 TYR A O 1
ATOM 654 N N . VAL A 1 85 ? 1.351 -20.422 -10.211 1 94.44 85 VAL A N 1
ATOM 655 C CA . VAL A 1 85 ? -0.031 -20.453 -10.68 1 94.44 85 VAL A CA 1
ATOM 656 C C . VAL A 1 85 ? -0.874 -21.328 -9.75 1 94.44 85 VAL A C 1
ATOM 658 O O . VAL A 1 85 ? -0.519 -22.469 -9.469 1 94.44 85 VAL A O 1
ATOM 661 N N . ARG A 1 86 ? -1.887 -20.734 -9.273 1 93.62 86 ARG A N 1
ATOM 662 C CA . ARG A 1 86 ? -2.783 -21.453 -8.359 1 93.62 86 ARG A CA 1
ATOM 663 C C . ARG A 1 86 ? -4.23 -21.344 -8.828 1 93.62 86 ARG A C 1
ATOM 665 O O . ARG A 1 86 ? -4.566 -20.484 -9.648 1 93.62 86 ARG A O 1
ATOM 672 N N . ASP A 1 87 ? -5.027 -22.359 -8.312 1 91.44 87 ASP A N 1
ATOM 673 C CA . ASP A 1 87 ? -6.465 -22.359 -8.562 1 91.44 87 ASP A CA 1
ATOM 674 C C . ASP A 1 87 ? -7.246 -22.078 -7.281 1 91.44 87 ASP A C 1
ATOM 676 O O . ASP A 1 87 ? -6.926 -22.625 -6.223 1 91.44 87 ASP A O 1
ATOM 680 N N . GLY A 1 88 ? -8.195 -21.172 -7.383 1 92.19 88 GLY A N 1
ATOM 681 C CA . GLY A 1 88 ? -9.031 -20.891 -6.227 1 92.19 88 GLY A CA 1
ATOM 682 C C . GLY A 1 88 ? -9.492 -19.438 -6.168 1 92.19 88 GLY A C 1
ATOM 683 O O . GLY A 1 88 ? -9.508 -18.75 -7.184 1 92.19 88 GLY A O 1
ATOM 684 N N . ASP A 1 89 ? -10.062 -19.031 -5.035 1 93 89 ASP A N 1
ATOM 685 C CA . ASP A 1 89 ? -10.391 -17.625 -4.797 1 93 89 ASP A CA 1
ATOM 686 C C . ASP A 1 89 ? -9.125 -16.766 -4.711 1 93 89 ASP A C 1
ATOM 688 O O . ASP A 1 89 ? -8.219 -17.062 -3.934 1 93 89 ASP A O 1
ATOM 692 N N . PRO A 1 90 ? -9.055 -15.781 -5.473 1 94.5 90 PRO A N 1
ATOM 693 C CA . PRO A 1 90 ? -7.812 -15.008 -5.547 1 94.5 90 PRO A CA 1
ATOM 694 C C . PRO A 1 90 ? -7.367 -14.484 -4.184 1 94.5 90 PRO A C 1
ATOM 696 O O . PRO A 1 90 ? -6.199 -14.633 -3.814 1 94.5 90 PRO A O 1
ATOM 699 N N . ALA A 1 91 ? -8.234 -13.93 -3.428 1 95.44 91 ALA A N 1
ATOM 700 C CA . ALA A 1 91 ? -7.852 -13.383 -2.131 1 95.44 91 ALA A CA 1
ATOM 701 C C . ALA A 1 91 ? -7.379 -14.477 -1.186 1 95.44 91 ALA A C 1
ATOM 703 O O . ALA A 1 91 ? -6.355 -14.328 -0.514 1 95.44 91 ALA A O 1
ATOM 704 N N . ASP A 1 92 ? -8.102 -15.602 -1.179 1 96 92 ASP A N 1
ATOM 705 C CA . ASP A 1 92 ? -7.738 -16.734 -0.324 1 96 92 ASP A CA 1
ATOM 706 C C . ASP A 1 92 ? -6.355 -17.266 -0.681 1 96 92 ASP A C 1
ATOM 708 O O . ASP A 1 92 ? -5.547 -17.547 0.205 1 96 92 ASP A O 1
ATOM 712 N N . GLU A 1 93 ? -6.129 -17.375 -1.937 1 96.88 93 GLU A N 1
ATOM 713 C CA . GLU A 1 93 ? -4.852 -17.938 -2.377 1 96.88 93 GLU A CA 1
ATOM 714 C C . GLU A 1 93 ? -3.701 -16.969 -2.098 1 96.88 93 GLU A C 1
ATOM 716 O O . GLU A 1 93 ? -2.605 -17.391 -1.729 1 96.88 93 GLU A O 1
ATOM 721 N N . ILE A 1 94 ? -3.9 -15.68 -2.303 1 97.75 94 ILE A N 1
ATOM 722 C CA . ILE A 1 94 ? -2.883 -14.68 -1.996 1 97.75 94 ILE A CA 1
ATOM 723 C C . ILE A 1 94 ? -2.51 -14.758 -0.518 1 97.75 94 ILE A C 1
ATOM 725 O O . ILE A 1 94 ? -1.326 -14.797 -0.171 1 97.75 94 ILE A O 1
ATOM 729 N N . LEU A 1 95 ? -3.506 -14.844 0.333 1 97.38 95 LEU A N 1
ATOM 730 C CA . LEU A 1 95 ? -3.271 -14.914 1.771 1 97.38 95 LEU A CA 1
ATOM 731 C C . LEU A 1 95 ? -2.586 -16.219 2.152 1 97.38 95 LEU A C 1
ATOM 733 O O . LEU A 1 95 ? -1.727 -16.234 3.035 1 97.38 95 LEU A O 1
ATOM 737 N N . ALA A 1 96 ? -2.975 -17.297 1.472 1 97.62 96 ALA A N 1
ATOM 738 C CA . ALA A 1 96 ? -2.338 -18.594 1.72 1 97.62 96 ALA A CA 1
ATOM 739 C C . ALA A 1 96 ? -0.856 -18.547 1.355 1 97.62 96 ALA A C 1
ATOM 741 O O . ALA A 1 96 ? -0.01 -19.031 2.115 1 97.62 96 ALA A O 1
ATOM 742 N N . VAL A 1 97 ? -0.528 -17.938 0.206 1 97.56 97 VAL A N 1
ATOM 743 C CA . VAL A 1 97 ? 0.856 -17.828 -0.244 1 97.56 97 VAL A CA 1
ATOM 744 C C . VAL A 1 97 ? 1.653 -16.969 0.725 1 97.56 97 VAL A C 1
ATOM 746 O O . VAL A 1 97 ? 2.809 -17.266 1.034 1 97.56 97 VAL A O 1
ATOM 749 N N . LEU A 1 98 ? 1.078 -15.898 1.185 1 97.06 98 LEU A N 1
ATOM 750 C CA . LEU A 1 98 ? 1.734 -15.047 2.166 1 97.06 98 LEU A CA 1
ATOM 751 C C . LEU A 1 98 ? 2.115 -15.836 3.412 1 97.06 98 LEU A C 1
ATOM 753 O O . LEU A 1 98 ? 3.223 -15.688 3.934 1 97.06 98 LEU A O 1
ATOM 757 N N . ALA A 1 99 ? 1.21 -16.656 3.854 1 95 99 ALA A N 1
ATOM 758 C CA . ALA A 1 99 ? 1.442 -17.453 5.051 1 95 99 ALA A CA 1
ATOM 759 C C . ALA A 1 99 ? 2.523 -18.5 4.812 1 95 99 ALA A C 1
ATOM 761 O O . ALA A 1 99 ? 3.293 -18.828 5.719 1 95 99 ALA A O 1
ATOM 762 N N . GLU A 1 100 ? 2.58 -19 3.592 1 95.75 100 GLU A N 1
ATOM 763 C CA . GLU A 1 100 ? 3.49 -20.094 3.23 1 95.75 100 GLU A CA 1
ATOM 764 C C . GLU A 1 100 ? 4.898 -19.562 2.969 1 95.75 100 GLU A C 1
ATOM 766 O O . GLU A 1 100 ? 5.883 -20.156 3.416 1 95.75 100 GLU A O 1
ATOM 771 N N . ASP A 1 101 ? 5.09 -18.469 2.234 1 92.44 101 ASP A N 1
ATOM 772 C CA . ASP A 1 101 ? 6.367 -18.031 1.683 1 92.44 101 ASP A CA 1
ATOM 773 C C . ASP A 1 101 ? 6.996 -16.938 2.545 1 92.44 101 ASP A C 1
ATOM 775 O O . ASP A 1 101 ? 8.188 -16.641 2.41 1 92.44 101 ASP A O 1
ATOM 779 N N . GLY A 1 102 ? 6.176 -16.328 3.346 1 94.06 102 GLY A N 1
ATOM 780 C CA . GLY A 1 102 ? 6.699 -15.328 4.27 1 94.06 102 GLY A CA 1
ATOM 781 C C . GLY A 1 102 ? 7.086 -14.023 3.588 1 94.06 102 GLY A C 1
ATOM 782 O O . GLY A 1 102 ? 8.078 -13.398 3.965 1 94.06 102 GLY A O 1
ATOM 783 N N . ALA A 1 103 ? 6.449 -13.719 2.465 1 97.81 103 ALA A N 1
ATOM 784 C CA . ALA A 1 103 ? 6.684 -12.414 1.848 1 97.81 103 ALA A CA 1
ATOM 785 C C . ALA A 1 103 ? 6.484 -11.289 2.855 1 97.81 103 ALA A C 1
ATOM 787 O O . ALA A 1 103 ? 5.574 -11.344 3.688 1 97.81 103 ALA A O 1
ATOM 788 N N . ASP A 1 104 ? 7.32 -10.312 2.754 1 98.19 104 ASP A N 1
ATOM 789 C CA . ASP A 1 104 ? 7.281 -9.234 3.736 1 98.19 104 ASP A CA 1
ATOM 790 C C . ASP A 1 104 ? 6.742 -7.949 3.115 1 98.19 104 ASP A C 1
ATOM 792 O O . ASP A 1 104 ? 6.727 -6.898 3.766 1 98.19 104 ASP A O 1
ATOM 796 N N . LEU A 1 105 ? 6.277 -8.031 1.893 1 98.56 105 LEU A N 1
ATOM 797 C CA . LEU A 1 105 ? 5.547 -6.988 1.186 1 98.56 105 LEU A CA 1
ATOM 798 C C . LEU A 1 105 ? 4.645 -7.586 0.111 1 98.56 105 LEU A C 1
ATOM 800 O O . LEU A 1 105 ? 5.039 -8.516 -0.589 1 98.56 105 LEU A O 1
ATOM 804 N N . VAL A 1 106 ? 3.475 -7.082 -0.034 1 98.69 106 VAL A N 1
ATOM 805 C CA . VAL A 1 106 ? 2.619 -7.352 -1.186 1 98.69 106 VAL A CA 1
ATOM 806 C C . VAL A 1 106 ? 2.541 -6.113 -2.074 1 98.69 106 VAL A C 1
ATOM 808 O O . VAL A 1 106 ? 2.348 -5 -1.581 1 98.69 106 VAL A O 1
ATOM 811 N N . VAL A 1 107 ? 2.73 -6.246 -3.33 1 98.75 107 VAL A N 1
ATOM 812 C CA . VAL A 1 107 ? 2.475 -5.203 -4.32 1 98.75 107 VAL A CA 1
ATOM 813 C C . VAL A 1 107 ? 1.344 -5.641 -5.25 1 98.75 107 VAL A C 1
ATOM 815 O O . VAL A 1 107 ? 1.454 -6.652 -5.941 1 98.75 107 VAL A O 1
ATOM 818 N N . MET A 1 108 ? 0.282 -4.879 -5.242 1 97.56 108 MET A N 1
ATOM 819 C CA . MET A 1 108 ? -0.845 -5.344 -6.047 1 97.56 108 MET A CA 1
ATOM 820 C C . MET A 1 108 ? -1.604 -4.168 -6.648 1 97.56 108 MET A C 1
ATOM 822 O O . MET A 1 108 ? -1.565 -3.057 -6.113 1 97.56 108 MET A O 1
ATOM 826 N N . GLY A 1 109 ? -2.232 -4.453 -7.762 1 95.38 109 GLY A N 1
ATOM 827 C CA . GLY A 1 109 ? -3.064 -3.459 -8.422 1 95.38 109 GLY A CA 1
ATOM 828 C C . GLY A 1 109 ? -4.426 -3.295 -7.777 1 95.38 109 GLY A C 1
ATOM 829 O O . GLY A 1 109 ? -4.98 -4.254 -7.23 1 95.38 109 GLY A O 1
ATOM 830 N N . THR A 1 110 ? -4.859 -2.047 -7.816 1 89.88 110 THR A N 1
ATOM 831 C CA . THR A 1 110 ? -6.23 -1.771 -7.406 1 89.88 110 THR A CA 1
ATOM 832 C C . THR A 1 110 ? -7.016 -1.116 -8.539 1 89.88 110 THR A C 1
ATOM 834 O O . THR A 1 110 ? -6.465 -0.313 -9.297 1 89.88 110 THR A O 1
ATOM 837 N N . ARG A 1 111 ? -8.148 -1.674 -8.828 1 77.62 111 ARG A N 1
ATOM 838 C CA . ARG A 1 111 ? -9.008 -1.125 -9.867 1 77.62 111 ARG A CA 1
ATOM 839 C C . ARG A 1 111 ? -10.125 -0.279 -9.266 1 77.62 111 ARG A C 1
ATOM 841 O O . ARG A 1 111 ? -10.57 -0.54 -8.148 1 77.62 111 ARG A O 1
ATOM 848 N N . ARG A 1 112 ? -10.297 0.843 -10.047 1 60.97 112 ARG A N 1
ATOM 849 C CA . ARG A 1 112 ? -11.477 1.622 -9.703 1 60.97 112 ARG A CA 1
ATOM 850 C C . ARG A 1 112 ? -12.75 0.927 -10.188 1 60.97 112 ARG A C 1
ATOM 852 O O . ARG A 1 112 ? -12.789 0.399 -11.305 1 60.97 112 ARG A O 1
ATOM 859 N N . GLY A 1 113 ? -13.484 0.266 -9.297 1 54.72 113 GLY A N 1
ATOM 860 C CA . GLY A 1 113 ? -14.758 -0.292 -9.734 1 54.72 113 GLY A CA 1
ATOM 861 C C . GLY A 1 113 ? -15.578 0.677 -10.562 1 54.72 113 GLY A C 1
ATOM 862 O O . GLY A 1 113 ? -15.258 1.864 -10.641 1 54.72 113 GLY A O 1
ATOM 863 N N . ASP A 1 114 ? -16.281 0.145 -11.656 1 50.44 114 ASP A N 1
ATOM 864 C CA . ASP A 1 114 ? -17.219 0.951 -12.43 1 50.44 114 ASP A CA 1
ATOM 865 C C . ASP A 1 114 ? -17.984 1.915 -11.531 1 50.44 114 ASP A C 1
ATOM 867 O O . ASP A 1 114 ? -18.656 2.824 -12.016 1 50.44 114 ASP A O 1
ATOM 871 N N . PHE A 1 115 ? -18.578 1.332 -10.375 1 46.22 115 PHE A N 1
ATOM 872 C CA . PHE A 1 115 ? -19.656 2.053 -9.703 1 46.22 115 PHE A CA 1
ATOM 873 C C . PHE A 1 115 ? -19.109 3.256 -8.945 1 46.22 115 PHE A C 1
ATOM 875 O O . PHE A 1 115 ? -17.953 3.252 -8.516 1 46.22 115 PHE A O 1
ATOM 882 N N . GLU A 1 116 ? -19.781 4.32 -8.836 1 49.28 116 GLU A N 1
ATOM 883 C CA . GLU A 1 116 ? -19.688 5.637 -8.211 1 49.28 116 GLU A CA 1
ATOM 884 C C . GLU A 1 116 ? -18.969 5.559 -6.871 1 49.28 116 GLU A C 1
ATOM 886 O O . GLU A 1 116 ? -18.609 6.586 -6.297 1 49.28 116 GLU A O 1
ATOM 891 N N . GLN A 1 117 ? -18.938 4.273 -6.211 1 51.28 117 GLN A N 1
ATOM 892 C CA . GLN A 1 117 ? -18.609 4.402 -4.797 1 51.28 117 GLN A CA 1
ATOM 893 C C . GLN A 1 117 ? -17.25 3.756 -4.484 1 51.28 117 GLN A C 1
ATOM 895 O O . GLN A 1 117 ? -16.375 4.391 -3.887 1 51.28 117 GLN A O 1
ATOM 900 N N . SER A 1 118 ? -17.297 2.316 -4.062 1 54.88 118 SER A N 1
ATOM 901 C CA . SER A 1 118 ? -16.125 1.718 -3.434 1 54.88 118 SER A CA 1
ATOM 902 C C . SER A 1 118 ? -15.078 1.314 -4.473 1 54.88 118 SER A C 1
ATOM 904 O O . SER A 1 118 ? -15.391 0.601 -5.426 1 54.88 118 SER A O 1
ATOM 906 N N . MET A 1 119 ? -13.938 2.045 -4.602 1 60.66 119 MET A N 1
ATOM 907 C CA . MET A 1 119 ? -12.93 2.049 -5.656 1 60.66 119 MET A CA 1
ATOM 908 C C . MET A 1 119 ? -11.945 0.901 -5.473 1 60.66 119 MET A C 1
ATOM 910 O O . MET A 1 119 ? -11.328 0.445 -6.438 1 60.66 119 MET A O 1
ATOM 914 N N . LEU A 1 120 ? -12.039 0.222 -4.359 1 73.94 120 LEU A N 1
ATOM 915 C CA . LEU A 1 120 ? -11.07 -0.855 -4.172 1 73.94 120 LEU A CA 1
ATOM 916 C C . LEU A 1 120 ? -11.68 -2.199 -4.57 1 73.94 120 LEU A C 1
ATOM 918 O O . LEU A 1 120 ? -12.766 -2.557 -4.109 1 73.94 120 LEU A O 1
ATOM 922 N N . GLY A 1 121 ? -11.141 -2.822 -5.59 1 82.44 121 GLY A N 1
ATOM 923 C CA . GLY A 1 121 ? -11.594 -4.164 -5.922 1 82.44 121 GLY A CA 1
ATOM 924 C C . GLY A 1 121 ? -11.664 -5.086 -4.719 1 82.44 121 GLY A C 1
ATOM 925 O O . GLY A 1 121 ? -10.961 -4.875 -3.73 1 82.44 121 GLY A O 1
ATOM 926 N N . SER A 1 122 ? -12.492 -6.043 -4.812 1 85.5 122 SER A N 1
ATOM 927 C CA . SER A 1 122 ? -12.766 -6.938 -3.697 1 85.5 122 SER A CA 1
ATOM 928 C C . SER A 1 122 ? -11.508 -7.688 -3.268 1 85.5 122 SER A C 1
ATOM 930 O O . SER A 1 122 ? -11.266 -7.871 -2.072 1 85.5 122 SER A O 1
ATOM 932 N N . VAL A 1 123 ? -10.648 -8.141 -4.176 1 91.25 123 VAL A N 1
ATOM 933 C CA . VAL A 1 123 ? -9.461 -8.914 -3.836 1 91.25 123 VAL A CA 1
ATOM 934 C C . VAL A 1 123 ? -8.477 -8.039 -3.064 1 91.25 123 VAL A C 1
ATOM 936 O O . VAL A 1 123 ? -8 -8.422 -1.991 1 91.25 123 VAL A O 1
ATOM 939 N N . SER A 1 124 ? -8.156 -6.891 -3.643 1 93 124 SER A N 1
ATOM 940 C CA . SER A 1 124 ? -7.23 -5.988 -2.961 1 93 124 SER A CA 1
ATOM 941 C C . SER A 1 124 ? -7.758 -5.594 -1.585 1 93 124 SER A C 1
ATOM 943 O O . SER A 1 124 ? -6.992 -5.527 -0.619 1 93 124 SER A O 1
ATOM 945 N N . ARG A 1 125 ? -9.039 -5.348 -1.515 1 90.44 125 ARG A N 1
ATOM 946 C CA . ARG A 1 125 ? -9.648 -5 -0.234 1 90.44 125 ARG A CA 1
ATOM 947 C C . ARG A 1 125 ? -9.453 -6.113 0.787 1 90.44 125 ARG A C 1
ATOM 949 O O . ARG A 1 125 ? -9 -5.867 1.906 1 90.44 125 ARG A O 1
ATOM 956 N N . ASP A 1 126 ? -9.789 -7.297 0.397 1 91.19 126 ASP A N 1
ATOM 957 C CA . ASP A 1 126 ? -9.68 -8.445 1.298 1 91.19 126 ASP A CA 1
ATOM 958 C C . ASP A 1 126 ? -8.234 -8.633 1.765 1 91.19 126 ASP A C 1
ATOM 960 O O . ASP A 1 126 ? -7.992 -8.914 2.941 1 91.19 126 ASP A O 1
ATOM 964 N N . VAL A 1 127 ? -7.297 -8.477 0.902 1 94.38 127 VAL A N 1
ATOM 965 C CA . VAL A 1 127 ? -5.895 -8.68 1.244 1 94.38 127 VAL A CA 1
ATOM 966 C C . VAL A 1 127 ? -5.43 -7.586 2.203 1 94.38 127 VAL A C 1
ATOM 968 O O . VAL A 1 127 ? -4.855 -7.879 3.256 1 94.38 127 VAL A O 1
ATOM 971 N N . VAL A 1 128 ? -5.719 -6.348 1.901 1 93.62 128 VAL A N 1
ATOM 972 C CA . VAL A 1 128 ? -5.297 -5.23 2.74 1 93.62 128 VAL A CA 1
ATOM 973 C C . VAL A 1 128 ? -5.898 -5.379 4.137 1 93.62 128 VAL A C 1
ATOM 975 O O . VAL A 1 128 ? -5.234 -5.105 5.137 1 93.62 128 VAL A O 1
ATOM 978 N N . GLU A 1 129 ? -7.059 -5.906 4.199 1 90.62 129 GLU A N 1
ATOM 979 C CA . GLU A 1 129 ? -7.789 -5.969 5.465 1 90.62 129 GLU A CA 1
ATOM 980 C C . GLU A 1 129 ? -7.375 -7.195 6.277 1 90.62 129 GLU A C 1
ATOM 982 O O . GLU A 1 129 ? -7.594 -7.242 7.488 1 90.62 129 GLU A O 1
ATOM 987 N N . SER A 1 130 ? -6.75 -8.172 5.621 1 91.31 130 SER A N 1
ATOM 988 C CA . SER A 1 130 ? -6.668 -9.461 6.293 1 91.31 130 SER A CA 1
ATOM 989 C C . SER A 1 130 ? -5.219 -9.852 6.574 1 91.31 130 SER A C 1
ATOM 991 O O . SER A 1 130 ? -4.957 -10.805 7.305 1 91.31 130 SER A O 1
ATOM 993 N N . THR A 1 131 ? -4.301 -9.117 6.02 1 93.25 131 THR A N 1
ATOM 994 C CA . THR A 1 131 ? -2.912 -9.531 6.195 1 93.25 131 THR A CA 1
ATOM 995 C C . THR A 1 131 ? -2.195 -8.602 7.176 1 93.25 131 THR A C 1
ATOM 997 O O . THR A 1 131 ? -2.574 -7.438 7.328 1 93.25 131 THR A O 1
ATOM 1000 N N . GLU A 1 132 ? -1.159 -9.125 7.836 1 92.5 132 GLU A N 1
ATOM 1001 C CA . GLU A 1 132 ? -0.255 -8.328 8.656 1 92.5 132 GLU A CA 1
ATOM 1002 C C . GLU A 1 132 ? 0.946 -7.848 7.852 1 92.5 132 GLU A C 1
ATOM 1004 O O . GLU A 1 132 ? 1.753 -7.055 8.336 1 92.5 132 GLU A O 1
ATOM 1009 N N . THR A 1 133 ? 1.045 -8.344 6.684 1 96.56 133 THR A N 1
ATOM 1010 C CA . THR A 1 133 ? 2.107 -7.926 5.773 1 96.56 133 THR A CA 1
ATOM 1011 C C . THR A 1 133 ? 1.782 -6.57 5.156 1 96.56 133 THR A C 1
ATOM 1013 O O . THR A 1 133 ? 0.653 -6.336 4.719 1 96.56 133 THR A O 1
ATOM 1016 N N . PRO A 1 134 ? 2.727 -5.625 5.105 1 98 134 PRO A N 1
ATOM 1017 C CA . PRO A 1 134 ? 2.484 -4.367 4.391 1 98 134 PRO A CA 1
ATOM 1018 C C . PRO A 1 134 ? 2.059 -4.586 2.941 1 98 134 PRO A C 1
ATOM 1020 O O . PRO A 1 134 ? 2.545 -5.508 2.285 1 98 134 PRO A O 1
ATOM 1023 N N . VAL A 1 135 ? 1.123 -3.75 2.461 1 98.06 135 VAL A N 1
ATOM 1024 C CA . VAL A 1 135 ? 0.616 -3.863 1.098 1 98.06 135 VAL A CA 1
ATOM 1025 C C . VAL A 1 135 ? 0.792 -2.535 0.368 1 98.06 135 VAL A C 1
ATOM 1027 O O . VAL A 1 135 ? 0.34 -1.492 0.846 1 98.06 135 VAL A O 1
ATOM 1030 N N . LEU A 1 136 ? 1.485 -2.588 -0.714 1 98.56 136 LEU A N 1
ATOM 1031 C CA . LEU A 1 136 ? 1.544 -1.474 -1.653 1 98.56 136 LEU A CA 1
ATOM 1032 C C . LEU A 1 136 ? 0.471 -1.611 -2.729 1 98.56 136 LEU A C 1
ATOM 1034 O O . LEU A 1 136 ? 0.557 -2.49 -3.588 1 98.56 136 LEU A O 1
ATOM 1038 N N . THR A 1 137 ? -0.535 -0.772 -2.613 1 97.12 137 THR A N 1
ATOM 1039 C CA . THR A 1 137 ? -1.589 -0.757 -3.623 1 97.12 137 THR A CA 1
ATOM 1040 C C . THR A 1 137 ? -1.268 0.248 -4.723 1 97.12 137 THR A C 1
ATOM 1042 O O . THR A 1 137 ? -0.87 1.381 -4.441 1 97.12 137 THR A O 1
ATOM 1045 N N . VAL A 1 138 ? -1.396 -0.185 -5.945 1 97.06 138 VAL A N 1
ATOM 1046 C CA . VAL A 1 138 ? -1.133 0.627 -7.129 1 97.06 138 VAL A CA 1
ATOM 1047 C C . VAL A 1 138 ? -2.414 0.782 -7.945 1 97.06 138 VAL A C 1
ATOM 1049 O O . VAL A 1 138 ? -2.885 -0.178 -8.562 1 97.06 138 VAL A O 1
ATOM 1052 N N . PRO A 1 139 ? -3.006 1.969 -7.934 1 93.94 139 PRO A N 1
ATOM 1053 C CA . PRO A 1 139 ? -4.203 2.166 -8.75 1 93.94 139 PRO A CA 1
ATOM 1054 C C . PRO A 1 139 ? -3.93 2.012 -10.25 1 93.94 139 PRO A C 1
ATOM 1056 O O . PRO A 1 139 ? -2.969 2.588 -10.766 1 93.94 139 PRO A O 1
ATOM 1059 N N . VAL A 1 140 ? -4.766 1.139 -10.828 1 90.75 140 VAL A N 1
ATOM 1060 C CA . VAL A 1 140 ? -4.59 0.892 -12.258 1 90.75 140 VAL A CA 1
ATOM 1061 C C . VAL A 1 140 ? -5.852 1.305 -13.008 1 90.75 140 VAL A C 1
ATOM 1063 O O . VAL A 1 140 ? -6.965 1.178 -12.484 1 90.75 140 VAL A O 1
ATOM 1066 N N . THR A 1 141 ? -5.781 2.283 -13.953 1 74.62 141 THR A N 1
ATOM 1067 C CA . THR A 1 141 ? -6.906 2.727 -14.766 1 74.62 141 THR A CA 1
ATOM 1068 C C . THR A 1 141 ? -7.137 1.774 -15.938 1 74.62 141 THR A C 1
ATOM 1070 O O . THR A 1 141 ? -6.188 1.189 -16.469 1 74.62 141 THR A O 1
ATOM 1073 N N . GLU A 1 142 ? -8.312 1.098 -15.891 1 60.69 142 GLU A N 1
ATOM 1074 C CA . GLU A 1 142 ? -8.602 0.34 -17.109 1 60.69 142 GLU A CA 1
ATOM 1075 C C . GLU A 1 142 ? -8.664 1.253 -18.328 1 60.69 142 GLU A C 1
ATOM 1077 O O . GLU A 1 142 ? -9.125 2.391 -18.234 1 60.69 142 GLU A O 1
ATOM 1082 N N . ASP A 1 143 ? -7.707 1.3 -19.281 1 48.5 143 ASP A N 1
ATOM 1083 C CA . ASP A 1 143 ? -7.988 1.944 -20.562 1 48.5 143 ASP A CA 1
ATOM 1084 C C . ASP A 1 143 ? -9.336 1.487 -21.125 1 48.5 143 ASP A C 1
ATOM 1086 O O . ASP A 1 143 ? -9.758 0.356 -20.891 1 48.5 143 ASP A O 1
ATOM 1090 N N . MET B 1 1 ? 11.281 6.215 -8.625 1 91.44 1 MET B N 1
ATOM 1091 C CA . MET B 1 1 ? 9.828 6.34 -8.727 1 91.44 1 MET B CA 1
ATOM 1092 C C . MET B 1 1 ? 9.266 7.125 -7.543 1 91.44 1 MET B C 1
ATOM 1094 O O . MET B 1 1 ? 8.477 8.055 -7.727 1 91.44 1 MET B O 1
ATOM 1098 N N . TYR B 1 2 ? 9.664 6.988 -6.309 1 96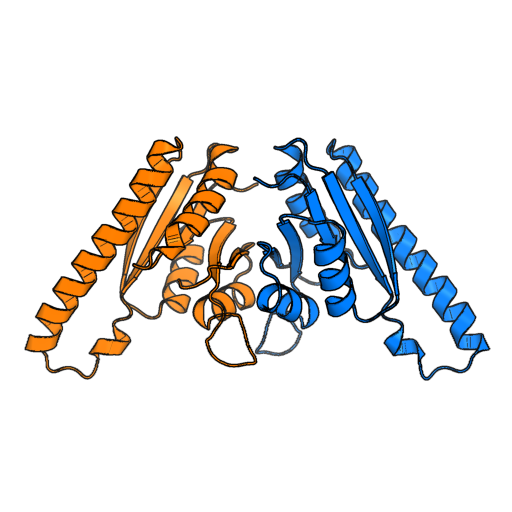.94 2 TYR B N 1
ATOM 1099 C CA . TYR B 1 2 ? 9.141 7.656 -5.125 1 96.94 2 TYR B CA 1
ATOM 1100 C C . TYR B 1 2 ? 10.055 8.789 -4.68 1 96.94 2 TYR B C 1
ATOM 1102 O O . TYR B 1 2 ? 11.023 8.562 -3.947 1 96.94 2 TYR B O 1
ATOM 1110 N N . ASP B 1 3 ? 9.703 10.047 -5.09 1 97.19 3 ASP B N 1
ATOM 1111 C CA . ASP B 1 3 ? 10.531 11.211 -4.781 1 97.19 3 ASP B CA 1
ATOM 1112 C C . ASP B 1 3 ? 9.953 12 -3.605 1 97.19 3 ASP B C 1
ATOM 1114 O O . ASP B 1 3 ? 10.68 12.719 -2.916 1 97.19 3 ASP B O 1
ATOM 1118 N N . ARG B 1 4 ? 8.719 11.953 -3.492 1 98.25 4 ARG B N 1
ATOM 1119 C CA . ARG B 1 4 ? 8.023 12.617 -2.393 1 98.25 4 ARG B CA 1
ATOM 1120 C C . ARG B 1 4 ? 6.969 11.703 -1.777 1 98.25 4 ARG B C 1
ATOM 1122 O O . ARG B 1 4 ? 6.066 11.234 -2.473 1 98.25 4 ARG B O 1
ATOM 1129 N N . ILE B 1 5 ? 7.102 11.422 -0.512 1 98.69 5 ILE B N 1
ATOM 1130 C CA . ILE B 1 5 ? 6.277 10.453 0.202 1 98.69 5 ILE B CA 1
ATOM 1131 C C . ILE B 1 5 ? 5.445 11.164 1.266 1 98.69 5 ILE B C 1
ATOM 1133 O O . ILE B 1 5 ? 5.973 11.961 2.043 1 98.69 5 ILE B O 1
ATOM 1137 N N . LEU B 1 6 ? 4.148 10.969 1.215 1 98.81 6 LEU B N 1
ATOM 1138 C CA . LEU B 1 6 ? 3.277 11.477 2.27 1 98.81 6 LEU B CA 1
ATOM 1139 C C . LEU B 1 6 ? 3.113 10.445 3.383 1 98.81 6 LEU B C 1
ATOM 1141 O O . LEU B 1 6 ? 2.793 9.281 3.115 1 98.81 6 LEU B O 1
ATOM 1145 N N . LEU B 1 7 ? 3.338 10.844 4.59 1 98.69 7 LEU B N 1
ATOM 1146 C CA . LEU B 1 7 ? 3.266 10.008 5.781 1 98.69 7 LEU B CA 1
ATOM 1147 C C . LEU B 1 7 ? 2.312 10.602 6.809 1 98.69 7 LEU B C 1
ATOM 1149 O O . LEU B 1 7 ? 2.723 11.414 7.645 1 98.69 7 LEU B O 1
ATOM 1153 N N . PRO B 1 8 ? 1.017 10.281 6.727 1 97.81 8 PRO B N 1
ATOM 1154 C CA . PRO B 1 8 ? 0.126 10.656 7.832 1 97.81 8 PRO B CA 1
ATOM 1155 C C . PRO B 1 8 ? 0.473 9.938 9.133 1 97.81 8 PRO B C 1
ATOM 1157 O O . PRO B 1 8 ? 0.722 8.727 9.133 1 97.81 8 PRO B O 1
ATOM 1160 N N . VAL B 1 9 ? 0.486 10.711 10.234 1 96.38 9 VAL B N 1
ATOM 1161 C CA . VAL B 1 9 ? 0.819 10.125 11.523 1 96.38 9 VAL B CA 1
ATOM 1162 C C . VAL B 1 9 ? -0.251 10.492 12.555 1 96.38 9 VAL B C 1
ATOM 1164 O O . VAL B 1 9 ? -1.029 11.43 12.336 1 96.38 9 VAL B O 1
ATOM 1167 N N . ASP B 1 10 ? -0.338 9.664 13.539 1 90.25 10 ASP B N 1
ATOM 1168 C CA . ASP B 1 10 ? -1.119 9.992 14.734 1 90.25 10 ASP B CA 1
ATOM 1169 C C . ASP B 1 10 ? -0.259 9.914 15.992 1 90.25 10 ASP B C 1
ATOM 1171 O O . ASP B 1 10 ? 0.97 9.859 15.906 1 90.25 10 ASP B O 1
ATOM 1175 N N . ASP B 1 11 ? -0.877 10.031 17.141 1 85.44 11 ASP B N 1
ATOM 1176 C CA . ASP B 1 11 ? -0.107 10.148 18.375 1 85.44 11 ASP B CA 1
ATOM 1177 C C . ASP B 1 11 ? 0.081 8.781 19.031 1 85.44 11 ASP B C 1
ATOM 1179 O O . ASP B 1 11 ? 0.423 8.703 20.219 1 85.44 11 ASP B O 1
ATOM 1183 N N . SER B 1 12 ? -0.14 7.715 18.297 1 85.88 12 SER B N 1
ATOM 1184 C CA . SER B 1 12 ? 0.002 6.379 18.859 1 85.88 12 SER B CA 1
ATOM 1185 C C . SER B 1 12 ? 1.433 5.867 18.719 1 85.88 12 SER B C 1
ATOM 1187 O O . SER B 1 12 ? 2.141 6.234 17.781 1 85.88 12 SER B O 1
ATOM 1189 N N . ASP B 1 13 ? 1.865 4.977 19.594 1 83.69 13 ASP B N 1
ATOM 1190 C CA . ASP B 1 13 ? 3.182 4.344 19.578 1 83.69 13 ASP B CA 1
ATOM 1191 C C . ASP B 1 13 ? 3.33 3.418 18.375 1 83.69 13 ASP B C 1
ATOM 1193 O O . ASP B 1 13 ? 4.449 3.109 17.953 1 83.69 13 ASP B O 1
ATOM 1197 N N . SER B 1 14 ? 2.273 3.08 17.875 1 87.62 14 SER B N 1
ATOM 1198 C CA . SER B 1 14 ? 2.295 2.139 16.766 1 87.62 14 SER B CA 1
ATOM 1199 C C . SER B 1 14 ? 2.84 2.793 15.5 1 87.62 14 SER B C 1
ATOM 1201 O O . SER B 1 14 ? 3.191 2.104 14.539 1 87.62 14 SER B O 1
ATOM 1203 N N . MET B 1 15 ? 3.006 4.086 15.57 1 92.44 15 MET B N 1
ATOM 1204 C CA . MET B 1 15 ? 3.443 4.832 14.398 1 92.44 15 MET B CA 1
ATOM 1205 C C . MET B 1 15 ? 4.914 4.555 14.094 1 92.44 15 MET B C 1
ATOM 1207 O O . MET B 1 15 ? 5.363 4.738 12.961 1 92.44 15 MET B O 1
ATOM 1211 N N . ASP B 1 16 ? 5.695 4.129 15.086 1 94.88 16 ASP B N 1
ATOM 1212 C CA . ASP B 1 16 ? 7.117 3.879 14.859 1 94.88 16 ASP B CA 1
ATOM 1213 C C . ASP B 1 16 ? 7.328 2.881 13.727 1 94.88 16 ASP B C 1
ATOM 1215 O O . ASP B 1 16 ? 8.227 3.059 12.898 1 94.88 16 ASP B O 1
ATOM 1219 N N . ARG B 1 17 ? 6.523 1.894 13.711 1 95.81 17 ARG B N 1
ATOM 1220 C CA . ARG B 1 17 ? 6.617 0.894 12.648 1 95.81 17 ARG B CA 1
ATOM 1221 C C . ARG B 1 17 ? 6.344 1.516 11.289 1 95.81 17 ARG B C 1
ATOM 1223 O O . ARG B 1 17 ? 7.023 1.199 10.305 1 95.81 17 ARG B O 1
ATOM 1230 N N . VAL B 1 18 ? 5.363 2.391 11.211 1 97.56 18 VAL B N 1
ATOM 1231 C CA . VAL B 1 18 ? 4.988 3.031 9.961 1 97.56 18 VAL B CA 1
ATOM 1232 C C . VAL B 1 18 ? 6.109 3.955 9.492 1 97.56 18 VAL B C 1
ATOM 1234 O O . VAL B 1 18 ? 6.48 3.951 8.312 1 97.56 18 VAL B O 1
ATOM 1237 N N . VAL B 1 19 ? 6.672 4.652 10.438 1 98.12 19 VAL B N 1
ATOM 1238 C CA . VAL B 1 19 ? 7.777 5.559 10.148 1 98.12 19 VAL B CA 1
ATOM 1239 C C . VAL B 1 19 ? 8.977 4.766 9.625 1 98.12 19 VAL B C 1
ATOM 1241 O O . VAL B 1 19 ? 9.664 5.203 8.703 1 98.12 19 VAL B O 1
ATOM 1244 N N . GLU B 1 20 ? 9.234 3.635 10.18 1 97.62 20 GLU B N 1
ATOM 1245 C CA . GLU B 1 20 ? 10.328 2.781 9.727 1 97.62 20 GLU B CA 1
ATOM 1246 C C . GLU B 1 20 ? 10.156 2.385 8.266 1 97.62 20 GLU B C 1
ATOM 1248 O O . GLU B 1 20 ? 11.125 2.367 7.504 1 97.62 20 GLU B O 1
ATOM 1253 N N . HIS B 1 21 ? 8.969 2.016 7.871 1 98.19 21 HIS B N 1
ATOM 1254 C CA . HIS B 1 21 ? 8.711 1.656 6.48 1 98.19 21 HIS B CA 1
ATOM 1255 C C . HIS B 1 21 ? 8.898 2.854 5.555 1 98.19 21 HIS B C 1
ATOM 1257 O O . HIS B 1 21 ? 9.484 2.721 4.477 1 98.19 21 HIS B O 1
ATOM 1263 N N . ALA B 1 22 ? 8.375 4.039 5.965 1 98.5 22 ALA B N 1
ATOM 1264 C CA . ALA B 1 22 ? 8.586 5.254 5.184 1 98.5 22 ALA B CA 1
ATOM 1265 C C . ALA B 1 22 ? 10.078 5.559 5.039 1 98.5 22 ALA B C 1
ATOM 1267 O O . ALA B 1 22 ? 10.547 5.895 3.951 1 98.5 22 ALA B O 1
ATOM 1268 N N . ALA B 1 23 ? 10.828 5.398 6.121 1 98 23 ALA B N 1
ATOM 1269 C CA . ALA B 1 23 ? 12.266 5.648 6.117 1 98 23 ALA B CA 1
ATOM 1270 C C . ALA B 1 23 ? 12.984 4.691 5.168 1 98 23 ALA B C 1
ATOM 1272 O O . ALA B 1 23 ? 13.891 5.098 4.441 1 98 23 ALA B O 1
ATOM 1273 N N . ASP B 1 24 ? 12.633 3.498 5.254 1 97.19 24 ASP B N 1
ATOM 1274 C CA . ASP B 1 24 ? 13.258 2.492 4.402 1 97.19 24 ASP B CA 1
ATOM 1275 C C . ASP B 1 24 ? 13.078 2.826 2.924 1 97.19 24 ASP B C 1
ATOM 1277 O O . ASP B 1 24 ? 14.039 2.807 2.152 1 97.19 24 ASP B O 1
ATOM 1281 N N . VAL B 1 25 ? 11.812 3.125 2.545 1 97.19 25 VAL B N 1
ATOM 1282 C CA . VAL B 1 25 ? 11.516 3.438 1.148 1 97.19 25 VAL B CA 1
ATOM 1283 C C . VAL B 1 25 ? 12.25 4.719 0.743 1 97.19 25 VAL B C 1
ATOM 1285 O O . VAL B 1 25 ? 12.898 4.766 -0.306 1 97.19 25 VAL B O 1
ATOM 1288 N N . ALA B 1 26 ? 12.203 5.715 1.576 1 97.56 26 ALA B N 1
ATOM 1289 C CA . ALA B 1 26 ? 12.766 7.023 1.26 1 97.56 26 ALA B CA 1
ATOM 1290 C C . ALA B 1 26 ? 14.289 6.977 1.253 1 97.56 26 ALA B C 1
ATOM 1292 O O . ALA B 1 26 ? 14.93 7.617 0.417 1 97.56 26 ALA B O 1
ATOM 1293 N N . GLY B 1 27 ? 14.812 6.246 2.225 1 94.62 27 GLY B N 1
ATOM 1294 C CA . GLY B 1 27 ? 16.25 6.227 2.414 1 94.62 27 GLY B CA 1
ATOM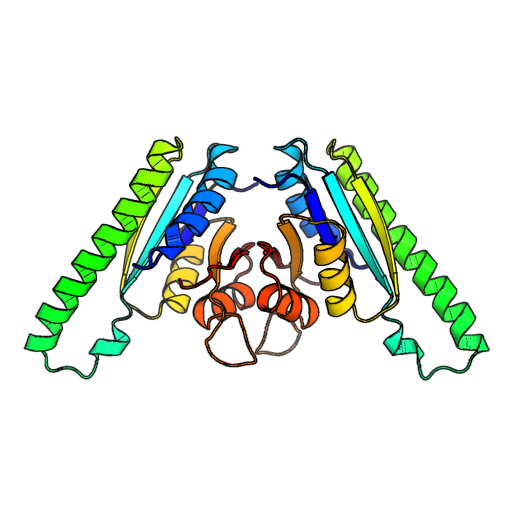 1295 C C . GLY B 1 27 ? 17 5.582 1.261 1 94.62 27 GLY B C 1
ATOM 1296 O O . GLY B 1 27 ? 18.203 5.801 1.092 1 94.62 27 GLY B O 1
ATOM 1297 N N . ARG B 1 28 ? 16.328 4.797 0.554 1 92 28 ARG B N 1
ATOM 1298 C CA . ARG B 1 28 ? 16.953 4.113 -0.573 1 92 28 ARG B CA 1
ATOM 1299 C C . ARG B 1 28 ? 16.859 4.953 -1.843 1 92 28 ARG B C 1
ATOM 1301 O O . ARG B 1 28 ? 17.203 4.48 -2.93 1 92 28 ARG B O 1
ATOM 1308 N N . ARG B 1 29 ? 16.25 6.09 -1.487 1 90.25 29 ARG B N 1
ATOM 1309 C CA . ARG B 1 29 ? 16.078 7.098 -2.531 1 90.25 29 ARG B CA 1
ATOM 1310 C C . ARG B 1 29 ? 16.469 8.484 -2.023 1 90.25 29 ARG B C 1
ATOM 1312 O O . ARG B 1 29 ? 16.75 8.656 -0.836 1 90.25 29 ARG B O 1
ATOM 1319 N N . ASP B 1 30 ? 16.719 9.445 -2.66 1 90.69 30 ASP B N 1
ATOM 1320 C CA . ASP B 1 30 ? 16.828 10.844 -2.242 1 90.69 30 ASP B CA 1
ATOM 1321 C C . ASP B 1 30 ? 15.445 11.492 -2.152 1 90.69 30 ASP B C 1
ATOM 1323 O O . ASP B 1 30 ? 15.234 12.578 -2.686 1 90.69 30 ASP B O 1
ATOM 1327 N N . ALA B 1 31 ? 14.562 10.727 -1.47 1 97.19 31 ALA B N 1
ATOM 1328 C CA . ALA B 1 31 ? 13.18 11.188 -1.417 1 97.19 31 ALA B CA 1
ATOM 1329 C C . ALA B 1 31 ? 12.945 12.094 -0.215 1 97.19 31 ALA B C 1
ATOM 1331 O O . ALA B 1 31 ? 13.68 12.023 0.775 1 97.19 31 ALA B O 1
ATOM 1332 N N . THR B 1 32 ? 12 12.93 -0.313 1 97.94 32 THR B N 1
ATOM 1333 C CA . THR B 1 32 ? 11.5 13.734 0.794 1 97.94 32 THR B CA 1
ATOM 1334 C C . THR B 1 32 ? 10.242 13.109 1.391 1 97.94 32 THR B C 1
ATOM 1336 O O . THR B 1 32 ? 9.375 12.617 0.659 1 97.94 32 THR B O 1
ATOM 1339 N N . VAL B 1 33 ? 10.148 13.094 2.684 1 98.56 33 VAL B N 1
ATOM 1340 C CA . VAL B 1 33 ? 8.938 12.609 3.348 1 98.56 33 VAL B CA 1
ATOM 1341 C C . VAL B 1 33 ? 8.172 13.789 3.943 1 98.56 33 VAL B C 1
ATOM 1343 O O . VAL B 1 33 ? 8.719 14.555 4.734 1 98.56 33 VAL B O 1
ATOM 1346 N N . ASP B 1 34 ? 6.93 13.969 3.537 1 98.56 34 ASP B N 1
ATOM 1347 C CA . ASP B 1 34 ? 5.988 14.906 4.141 1 98.56 34 ASP B CA 1
ATOM 1348 C C . ASP B 1 34 ? 5.23 14.258 5.297 1 98.56 34 ASP B C 1
ATOM 1350 O O . ASP B 1 34 ? 4.352 13.422 5.078 1 98.56 34 ASP B O 1
ATOM 1354 N N . VAL B 1 35 ? 5.57 14.672 6.496 1 98.5 35 VAL B N 1
ATOM 1355 C CA . VAL B 1 35 ? 4.895 14.156 7.684 1 98.5 35 VAL B CA 1
ATOM 1356 C C . VAL B 1 35 ? 3.668 15.016 7.988 1 98.5 35 VAL B C 1
ATOM 1358 O O . VAL B 1 35 ? 3.781 16.219 8.18 1 98.5 35 VAL B O 1
ATOM 1361 N N . LEU B 1 36 ? 2.523 14.336 8.023 1 98 36 LEU B N 1
ATOM 1362 C CA . LEU B 1 36 ? 1.272 15.062 8.195 1 98 36 LEU B CA 1
ATOM 1363 C C . LEU B 1 36 ? 0.525 14.586 9.438 1 98 36 LEU B C 1
ATOM 1365 O O . LEU B 1 36 ? 0.355 13.383 9.633 1 98 36 LEU B O 1
ATOM 1369 N N . TYR B 1 37 ? 0.172 15.461 10.297 1 96.81 37 TYR B N 1
ATOM 1370 C CA . TYR B 1 37 ? -0.786 15.234 11.375 1 96.81 37 TYR B CA 1
ATOM 1371 C C . TYR B 1 37 ? -2.066 16.031 11.141 1 96.81 37 TYR B C 1
ATOM 1373 O O . TYR B 1 37 ? -2.016 17.219 10.82 1 96.81 37 TYR B O 1
ATOM 1381 N N . VAL B 1 38 ? -3.199 15.375 11.242 1 95.31 38 VAL B N 1
ATOM 1382 C CA . VAL B 1 38 ? -4.488 16.031 11.078 1 95.31 38 VAL B CA 1
ATOM 1383 C C . VAL B 1 38 ? -5.242 16.047 12.406 1 95.31 38 VAL B C 1
ATOM 1385 O O . VAL B 1 38 ? -5.512 14.977 12.977 1 95.31 38 VAL B O 1
ATOM 1388 N N . LEU B 1 39 ? -5.527 17.188 12.961 1 90.56 39 LEU B N 1
ATOM 1389 C CA . LEU B 1 39 ? -6.391 17.344 14.133 1 90.56 39 LEU B CA 1
ATOM 1390 C C . LEU B 1 39 ? -7.859 17.188 13.75 1 90.56 39 LEU B C 1
ATOM 1392 O O . LEU B 1 39 ? -8.414 18.031 13.039 1 90.56 39 LEU B O 1
ATOM 1396 N N . ASP B 1 40 ? -8.352 15.969 14.242 1 83.62 40 ASP B N 1
ATOM 1397 C CA . ASP B 1 40 ? -9.766 15.742 13.953 1 83.62 40 ASP B CA 1
ATOM 1398 C C . ASP B 1 40 ? -10.648 16.656 14.789 1 83.62 40 ASP B C 1
ATOM 1400 O O . ASP B 1 40 ? -10.945 16.359 15.945 1 83.62 40 ASP B O 1
ATOM 1404 N N . ASP B 1 41 ? -10.914 17.812 14.32 1 70 41 ASP B N 1
ATOM 1405 C CA . ASP B 1 41 ? -11.633 18.812 15.109 1 70 41 ASP B CA 1
ATOM 1406 C C . ASP B 1 41 ? -13.141 18.578 15.062 1 70 41 ASP B C 1
ATOM 1408 O O . ASP B 1 41 ? -13.906 19.312 15.68 1 70 41 ASP B O 1
ATOM 1412 N N . ARG B 1 42 ? -13.531 17.547 14.289 1 71.19 42 ARG B N 1
ATOM 1413 C CA . ARG B 1 42 ? -14.961 17.234 14.312 1 71.19 42 ARG B CA 1
ATOM 1414 C C . ARG B 1 42 ? -15.398 16.812 15.711 1 71.19 42 ARG B C 1
ATOM 1416 O O . ARG B 1 42 ? -16.578 16.969 16.062 1 71.19 42 ARG B O 1
ATOM 1423 N N . ALA B 1 43 ? -14.359 16.359 16.438 1 61.91 43 ALA B N 1
ATOM 1424 C CA . ALA B 1 43 ? -14.664 15.875 17.781 1 61.91 43 ALA B CA 1
ATOM 1425 C C . ALA B 1 43 ? -14.977 17.031 18.734 1 61.91 43 ALA B C 1
ATOM 1427 O O . ALA B 1 43 ? -15.57 16.828 19.797 1 61.91 43 ALA B O 1
ATOM 1428 N N . PHE B 1 44 ? -14.68 18.188 18.312 1 63.66 44 PHE B N 1
ATOM 1429 C CA . PHE B 1 44 ? -14.805 19.297 19.234 1 63.66 44 PHE B CA 1
ATOM 1430 C C . PHE B 1 44 ? -15.938 20.234 18.828 1 63.66 44 PHE B C 1
ATOM 1432 O O . PHE B 1 44 ? -16.203 21.234 19.5 1 63.66 44 PHE B O 1
ATOM 1439 N N . LEU B 1 45 ? -16.516 19.844 17.719 1 63.25 45 LEU B N 1
ATOM 1440 C CA . LEU B 1 45 ? -17.484 20.781 17.172 1 63.25 45 LEU B CA 1
ATOM 1441 C C . LEU B 1 45 ? -18.641 20.984 18.141 1 63.25 45 LEU B C 1
ATOM 1443 O O . LEU B 1 45 ? -19.375 21.969 18.031 1 63.25 45 LEU B O 1
ATOM 1447 N N . THR B 1 46 ? -18.75 20 19.094 1 65 46 THR B N 1
ATOM 1448 C CA . THR B 1 46 ? -19.891 20.125 19.969 1 65 46 THR B CA 1
ATOM 1449 C C . THR B 1 46 ? -19.5 20.781 21.297 1 65 46 THR B C 1
ATOM 1451 O O . THR B 1 46 ? -20.344 21 22.172 1 65 46 THR B O 1
ATOM 1454 N N . LEU B 1 47 ? -18.312 21 21.469 1 63.94 47 LEU B N 1
ATOM 1455 C CA . LEU B 1 47 ? -17.875 21.531 22.766 1 63.94 47 LEU B CA 1
ATOM 1456 C C . LEU B 1 47 ? -18.078 23.047 22.812 1 63.94 47 LEU B C 1
ATOM 1458 O O . LEU B 1 47 ? -18.109 23.719 21.766 1 63.94 47 LEU B O 1
ATOM 1462 N N . ASP B 1 48 ? -18.375 23.516 24.047 1 66.06 48 ASP B N 1
ATOM 1463 C CA . ASP B 1 48 ? -18.469 24.953 24.25 1 66.06 48 ASP B CA 1
ATOM 1464 C C . ASP B 1 48 ? -17.172 25.641 23.859 1 66.06 48 ASP B C 1
ATOM 1466 O O . ASP B 1 48 ? -16.094 25.031 23.891 1 66.06 48 ASP B O 1
ATOM 1470 N N . ASP B 1 49 ? -17.203 27 23.469 1 62.53 49 ASP B N 1
ATOM 1471 C CA . ASP B 1 49 ? -16.141 27.766 22.844 1 62.53 49 ASP B CA 1
ATOM 1472 C C . ASP B 1 49 ? -14.852 27.703 23.672 1 62.53 49 ASP B C 1
ATOM 1474 O O . ASP B 1 49 ? -13.766 27.5 23.125 1 62.53 49 ASP B O 1
ATOM 1478 N N . GLY B 1 50 ? -14.93 28.078 25 1 62.75 50 GLY B N 1
ATOM 1479 C CA . GLY B 1 50 ? -13.766 28.094 25.859 1 62.75 50 GLY B CA 1
ATOM 1480 C C . GLY B 1 50 ? -13.109 26.719 25.984 1 62.75 50 GLY B C 1
ATOM 1481 O O . GLY B 1 50 ? -11.883 26.609 25.938 1 62.75 50 GLY B O 1
ATOM 1482 N N . MET B 1 51 ? -13.852 25.703 26.25 1 63.88 51 MET B N 1
ATOM 1483 C CA . MET B 1 51 ? -13.391 24.328 26.375 1 63.88 51 MET B CA 1
ATOM 1484 C C . MET B 1 51 ? -12.828 23.828 25.062 1 63.88 51 MET B C 1
ATOM 1486 O O . MET B 1 51 ? -11.875 23.031 25.047 1 63.88 51 MET B O 1
ATOM 1490 N N . GLN B 1 52 ? -13.289 24.625 24.062 1 65.81 52 GLN B N 1
ATOM 1491 C CA . GLN B 1 52 ? -12.859 24.234 22.719 1 65.81 52 GLN B CA 1
ATOM 1492 C C . GLN B 1 52 ? -11.438 24.734 22.438 1 65.81 52 GLN B C 1
ATOM 1494 O O . GLN B 1 52 ? -10.633 24 21.859 1 65.81 52 GLN B O 1
ATOM 1499 N N . ASP B 1 53 ? -11.234 25.969 22.984 1 72.69 53 ASP B N 1
ATOM 1500 C CA . ASP B 1 53 ? -9.93 26.562 22.719 1 72.69 53 ASP B CA 1
ATOM 1501 C C . ASP B 1 53 ? -8.812 25.781 23.406 1 72.69 53 ASP B C 1
ATOM 1503 O O . ASP B 1 53 ? -7.773 25.516 22.797 1 72.69 53 ASP B O 1
ATOM 1507 N N . GLU B 1 54 ? -9.039 25.5 24.75 1 74.75 54 GLU B N 1
ATOM 1508 C CA . GLU B 1 54 ? -8.016 24.766 25.484 1 74.75 54 GLU B CA 1
ATOM 1509 C C . GLU B 1 54 ? -7.828 23.359 24.938 1 74.75 54 GLU B C 1
ATOM 1511 O O . GLU B 1 54 ? -6.699 22.875 24.844 1 74.75 54 GLU B O 1
ATOM 1516 N N . ALA B 1 55 ? -8.891 22.797 24.641 1 73.81 55 ALA B N 1
ATOM 1517 C CA . ALA B 1 55 ? -8.844 21.453 24.094 1 73.81 55 ALA B CA 1
ATOM 1518 C C . ALA B 1 55 ? -8.133 21.422 22.75 1 73.81 55 ALA B C 1
ATOM 1520 O O . ALA B 1 55 ? -7.309 20.547 22.484 1 73.81 55 ALA B O 1
ATOM 1521 N N . THR B 1 56 ? -8.367 22.453 22.047 1 77.31 56 THR B N 1
ATOM 1522 C CA . THR B 1 56 ? -7.754 22.547 20.719 1 77.31 56 THR B CA 1
ATOM 1523 C C . THR B 1 56 ? -6.25 22.781 20.844 1 77.31 56 THR B C 1
ATOM 1525 O O . THR B 1 56 ? -5.465 22.203 20.094 1 77.31 56 THR B O 1
ATOM 1528 N N . ALA B 1 57 ? -5.926 23.609 21.812 1 80.44 57 ALA B N 1
ATOM 1529 C CA . ALA B 1 57 ? -4.508 23.906 22.016 1 80.44 57 ALA B CA 1
ATOM 1530 C C . ALA B 1 57 ? -3.75 22.641 22.438 1 80.44 57 ALA B C 1
ATOM 1532 O O . ALA B 1 57 ? -2.623 22.406 21.984 1 80.44 57 ALA B O 1
ATOM 1533 N N . GLN B 1 58 ? -4.332 21.891 23.25 1 81.31 58 GLN B N 1
ATOM 1534 C CA . GLN B 1 58 ? -3.709 20.656 23.719 1 81.31 58 GLN B CA 1
ATOM 1535 C C . GLN B 1 58 ? -3.559 19.656 22.562 1 81.31 58 GLN B C 1
ATOM 1537 O O . GLN B 1 58 ? -2.527 19 22.453 1 81.31 58 GLN B O 1
ATOM 1542 N N . LEU B 1 59 ? -4.539 19.641 21.766 1 79.94 59 LEU B N 1
ATOM 1543 C CA . LEU B 1 59 ? -4.504 18.734 20.625 1 79.94 59 LEU B CA 1
ATOM 1544 C C . LEU B 1 59 ? -3.441 19.156 19.625 1 79.94 59 LEU B C 1
ATOM 1546 O O . LEU B 1 59 ? -2.762 18.312 19.031 1 79.94 59 LEU B O 1
ATOM 1550 N N . ARG B 1 60 ? -3.33 20.391 19.5 1 85 60 ARG B N 1
ATOM 1551 C CA . ARG B 1 60 ? -2.312 20.906 18.578 1 85 60 ARG B CA 1
ATOM 1552 C C . ARG B 1 60 ? -0.912 20.562 19.094 1 85 60 ARG B C 1
ATOM 1554 O O . ARG B 1 60 ? -0.044 20.172 18.297 1 85 60 ARG B O 1
ATOM 1561 N N . THR B 1 61 ? -0.748 20.75 20.375 1 87.94 61 THR B N 1
ATOM 1562 C CA . THR B 1 61 ? 0.543 20.406 20.969 1 87.94 61 THR B CA 1
ATOM 1563 C C . THR B 1 61 ? 0.849 18.922 20.797 1 87.94 61 THR B C 1
ATOM 1565 O O . THR B 1 61 ? 1.984 18.562 20.484 1 87.94 61 THR B O 1
ATOM 1568 N N . GLN B 1 62 ? -0.136 18.188 20.938 1 85.81 62 GLN B N 1
ATOM 1569 C CA . GLN B 1 62 ? 0.015 16.75 20.734 1 85.81 62 GLN B CA 1
ATOM 1570 C C . GLN B 1 62 ? 0.386 16.422 19.281 1 85.81 62 GLN B C 1
ATOM 1572 O O . GLN B 1 62 ? 1.253 15.594 19.031 1 85.81 62 GLN B O 1
ATOM 1577 N N . GLY B 1 63 ? -0.291 17.078 18.406 1 88.75 63 GLY B N 1
ATOM 1578 C CA . GLY B 1 63 ? 0.005 16.891 17 1 88.75 63 GLY B CA 1
ATOM 1579 C C . GLY B 1 63 ? 1.421 17.297 16.625 1 88.75 63 GLY B C 1
ATOM 1580 O O . GLY B 1 63 ? 2.1 16.594 15.891 1 88.75 63 GLY B O 1
ATOM 1581 N N . GLU B 1 64 ? 1.851 18.391 17.234 1 91.31 64 GLU B N 1
ATOM 1582 C CA . GLU B 1 64 ? 3.211 18.875 16.984 1 91.31 64 GLU B CA 1
ATOM 1583 C C . GLU B 1 64 ? 4.242 17.859 17.5 1 91.31 64 GLU B C 1
ATOM 1585 O O . GLU B 1 64 ? 5.246 17.609 16.828 1 91.31 64 GLU B O 1
ATOM 1590 N N . ARG B 1 65 ? 3.967 17.312 18.578 1 92.69 65 ARG B N 1
ATOM 1591 C CA . ARG B 1 65 ? 4.883 16.328 19.125 1 92.69 65 ARG B CA 1
ATOM 1592 C C . ARG B 1 65 ? 4.938 15.086 18.25 1 92.69 65 ARG B C 1
ATOM 1594 O O . ARG B 1 65 ? 6.008 14.508 18.047 1 92.69 65 ARG B O 1
ATOM 1601 N N . ALA B 1 66 ? 3.826 14.672 17.781 1 92.81 66 ALA B N 1
ATOM 1602 C CA . ALA B 1 66 ? 3.754 13.484 16.938 1 92.81 66 ALA B CA 1
ATOM 1603 C C . ALA B 1 66 ? 4.555 13.688 15.648 1 92.81 66 ALA B C 1
ATOM 1605 O O . ALA B 1 66 ? 5.324 12.812 15.25 1 92.81 66 ALA B O 1
ATOM 1606 N N . VAL B 1 67 ? 4.391 14.82 14.977 1 95.88 67 VAL B N 1
ATOM 1607 C CA . VAL B 1 67 ? 5.094 15.078 13.727 1 95.88 67 VAL B CA 1
ATOM 1608 C C . VAL B 1 67 ? 6.59 15.219 13.992 1 95.88 67 VAL B C 1
ATOM 1610 O O . VAL B 1 67 ? 7.414 14.766 13.203 1 95.88 67 VAL B O 1
ATOM 1613 N N . GLU B 1 68 ? 6.91 15.859 15.094 1 95.5 68 GLU B N 1
ATOM 1614 C CA . GLU B 1 68 ? 8.32 16.031 15.43 1 95.5 68 GLU B CA 1
ATOM 1615 C C . GLU B 1 68 ? 8.984 14.688 15.719 1 95.5 68 GLU B C 1
ATOM 1617 O O . GLU B 1 68 ? 10.125 14.453 15.305 1 95.5 68 GLU B O 1
ATOM 1622 N N . HIS B 1 69 ? 8.312 13.898 16.453 1 96.25 69 HIS B N 1
ATOM 1623 C CA . HIS B 1 69 ? 8.836 12.57 16.75 1 96.25 69 HIS B CA 1
ATOM 1624 C C . HIS B 1 69 ? 9.117 11.797 15.461 1 96.25 69 HIS B C 1
ATOM 1626 O O . HIS B 1 69 ? 10.203 11.234 15.297 1 96.25 69 HIS B O 1
ATOM 1632 N N . ALA B 1 70 ? 8.195 11.773 14.562 1 97.56 70 ALA B N 1
ATOM 1633 C CA . ALA B 1 70 ? 8.359 11.094 13.281 1 97.56 70 ALA B CA 1
ATOM 1634 C C . ALA B 1 70 ? 9.5 11.703 12.477 1 97.56 70 ALA B C 1
ATOM 1636 O O . ALA B 1 70 ? 10.32 10.984 11.898 1 97.56 70 ALA B O 1
ATOM 1637 N N . ALA B 1 71 ? 9.555 13.023 12.453 1 97.69 71 ALA B N 1
ATOM 1638 C CA . ALA B 1 71 ? 10.594 13.734 11.719 1 97.69 71 ALA B CA 1
ATOM 1639 C C . ALA B 1 71 ? 11.977 13.398 12.266 1 97.69 71 ALA B C 1
ATOM 1641 O O . ALA B 1 71 ? 12.93 13.219 11.5 1 97.69 71 ALA B O 1
ATOM 1642 N N . ASP B 1 72 ? 12.07 13.352 13.539 1 97.25 72 ASP B N 1
ATOM 1643 C CA . ASP B 1 72 ? 13.344 13.008 14.164 1 97.25 72 ASP B CA 1
ATOM 1644 C C . ASP B 1 72 ? 13.805 11.617 13.742 1 97.25 72 ASP B C 1
ATOM 1646 O O . ASP B 1 72 ? 14.977 11.422 13.414 1 97.25 72 ASP B O 1
ATOM 1650 N N . ARG B 1 73 ? 12.953 10.688 13.797 1 97.06 73 ARG B N 1
ATOM 1651 C CA . ARG B 1 73 ? 13.281 9.32 13.406 1 97.06 73 ARG B CA 1
ATOM 1652 C C . ARG B 1 73 ? 13.719 9.266 11.945 1 97.06 73 ARG B C 1
ATOM 1654 O O . ARG B 1 73 ? 14.664 8.547 11.602 1 97.06 73 ARG B O 1
ATOM 1661 N N . LEU B 1 74 ? 13 9.992 11.086 1 98.06 74 LEU B N 1
ATOM 1662 C CA . LEU B 1 74 ? 13.344 10.047 9.672 1 98.06 74 LEU B CA 1
ATOM 1663 C C . LEU B 1 74 ? 14.703 10.711 9.477 1 98.06 74 LEU B C 1
ATOM 1665 O O . LEU B 1 74 ? 15.516 10.25 8.664 1 98.06 74 LEU B O 1
ATOM 1669 N N . SER B 1 75 ? 14.93 11.781 10.227 1 96.88 75 SER B N 1
ATOM 1670 C CA . SER B 1 75 ? 16.219 12.469 10.156 1 96.88 75 SER B CA 1
ATOM 1671 C C . SER B 1 75 ? 17.359 11.555 10.578 1 96.88 75 SER B C 1
ATOM 1673 O O . SER B 1 75 ? 18.422 11.562 9.969 1 96.88 75 SER B O 1
ATOM 1675 N N . GLU B 1 76 ? 17.125 10.812 11.602 1 96.38 76 GLU B N 1
ATOM 1676 C CA . GLU B 1 76 ? 18.109 9.852 12.062 1 96.38 76 GLU B CA 1
ATOM 1677 C C . GLU B 1 76 ? 18.453 8.836 10.977 1 96.38 76 GLU B C 1
ATOM 1679 O O . GLU B 1 76 ? 19.562 8.32 10.922 1 96.38 76 GLU B O 1
ATOM 1684 N N . ALA B 1 77 ? 17.516 8.625 10.164 1 95.69 77 ALA B N 1
ATOM 1685 C CA . ALA B 1 77 ? 17.703 7.68 9.062 1 95.69 77 ALA B CA 1
ATOM 1686 C C . ALA B 1 77 ? 18.281 8.375 7.828 1 95.69 77 ALA B C 1
ATOM 1688 O O . ALA B 1 77 ? 18.422 7.758 6.773 1 95.69 77 ALA B O 1
ATOM 1689 N N . GLY B 1 78 ? 18.469 9.703 7.934 1 96.62 78 GLY B N 1
ATOM 1690 C CA . GLY B 1 78 ? 19.062 10.461 6.84 1 96.62 78 GLY B CA 1
ATOM 1691 C C . GLY B 1 78 ? 18.062 10.891 5.793 1 96.62 78 GLY B C 1
ATOM 1692 O O . GLY B 1 78 ? 18.422 11.109 4.633 1 96.62 78 GLY B O 1
ATOM 1693 N N . VAL B 1 79 ? 16.797 10.93 6.125 1 97.75 79 VAL B N 1
ATOM 1694 C CA . VAL B 1 79 ? 15.734 11.242 5.18 1 97.75 79 VAL B CA 1
ATOM 1695 C C . VAL B 1 79 ? 15.305 12.695 5.348 1 97.75 79 VAL B C 1
ATOM 1697 O O . VAL B 1 79 ? 15.086 13.164 6.469 1 97.75 79 VAL B O 1
ATOM 1700 N N . ASP B 1 80 ? 15.227 13.453 4.262 1 97.44 80 ASP B N 1
ATOM 1701 C CA . ASP B 1 80 ? 14.688 14.805 4.273 1 97.44 80 ASP B CA 1
ATOM 1702 C C . ASP B 1 80 ? 13.203 14.805 4.605 1 97.44 80 ASP B C 1
ATOM 1704 O O . ASP B 1 80 ? 12.445 13.992 4.074 1 97.44 80 ASP B O 1
ATOM 1708 N N . THR B 1 81 ? 12.852 15.781 5.477 1 97.75 81 THR B N 1
ATOM 1709 C CA . THR B 1 81 ? 11.484 15.719 5.973 1 97.75 81 THR B CA 1
ATOM 1710 C C . THR B 1 81 ? 10.852 17.109 6 1 97.75 81 THR B C 1
ATOM 1712 O O . THR B 1 81 ? 11.531 18.094 6.309 1 97.75 81 THR B O 1
ATOM 1715 N N . GLU B 1 82 ? 9.633 17.219 5.625 1 97 82 GLU B N 1
ATOM 1716 C CA . GLU B 1 82 ? 8.75 18.344 5.879 1 97 82 GLU B CA 1
ATOM 1717 C C . GLU B 1 82 ? 7.59 17.953 6.781 1 97 82 GLU B C 1
ATOM 1719 O O . GLU B 1 82 ? 7.09 16.828 6.699 1 97 82 GLU B O 1
ATOM 1724 N N . THR B 1 83 ? 7.188 18.875 7.637 1 96.88 83 THR B N 1
ATOM 1725 C CA . THR B 1 83 ? 6.121 18.562 8.578 1 96.88 83 THR B CA 1
ATOM 1726 C C . THR B 1 83 ? 4.926 19.484 8.383 1 96.88 83 THR B C 1
ATOM 1728 O O . THR B 1 83 ? 5.098 20.672 8.102 1 96.88 83 THR B O 1
ATOM 1731 N N . TYR B 1 84 ? 3.746 18.875 8.492 1 94.25 84 TYR B N 1
ATOM 1732 C CA . TYR B 1 84 ? 2.479 19.594 8.375 1 94.25 84 TYR B CA 1
ATOM 1733 C C . TYR B 1 84 ? 1.543 19.234 9.516 1 94.25 84 TYR B C 1
ATOM 1735 O O . TYR B 1 84 ? 1.512 18.078 9.969 1 94.25 84 TYR B O 1
ATOM 1743 N N . VAL B 1 85 ? 0.812 20.266 10 1 94.44 85 VAL B N 1
ATOM 1744 C CA . VAL B 1 85 ? -0.329 20.062 10.891 1 94.44 85 VAL B CA 1
ATOM 1745 C C . VAL B 1 85 ? -1.567 20.734 10.305 1 94.44 85 VAL B C 1
ATOM 1747 O O . VAL B 1 85 ? -1.536 21.922 9.969 1 94.44 85 VAL B O 1
ATOM 1750 N N . ARG B 1 86 ? -2.553 19.969 10.148 1 93.69 86 ARG B N 1
ATOM 1751 C CA . ARG B 1 86 ? -3.801 20.484 9.594 1 93.69 86 ARG B CA 1
ATOM 1752 C C . ARG B 1 86 ? -4.984 20.125 10.484 1 93.69 86 ARG B C 1
ATOM 1754 O O . ARG B 1 86 ? -4.883 19.234 11.336 1 93.69 86 ARG B O 1
ATOM 1761 N N . ASP B 1 87 ? -6.074 20.938 10.281 1 91.5 87 ASP B N 1
ATOM 1762 C CA . ASP B 1 87 ? -7.332 20.688 10.977 1 91.5 87 ASP B CA 1
ATOM 1763 C C . ASP B 1 87 ? -8.422 20.234 10.008 1 91.5 87 ASP B C 1
ATOM 1765 O O . ASP B 1 87 ? -8.562 20.812 8.922 1 91.5 87 ASP B O 1
ATOM 1769 N N . GLY B 1 88 ? -9.102 19.172 10.367 1 92.38 88 GLY B N 1
ATOM 1770 C CA . GLY B 1 88 ? -10.188 18.703 9.531 1 92.38 88 GLY B CA 1
ATOM 1771 C C . GLY B 1 88 ? -10.383 17.203 9.578 1 92.38 88 GLY B C 1
ATOM 1772 O O . GLY B 1 88 ? -9.938 16.547 10.523 1 92.38 88 GLY B O 1
ATOM 1773 N N . ASP B 1 89 ? -11.195 16.672 8.664 1 93.06 89 ASP B N 1
ATOM 1774 C CA . ASP B 1 89 ? -11.32 15.227 8.5 1 93.06 89 ASP B CA 1
ATOM 1775 C C . ASP B 1 89 ? -10.016 14.617 7.992 1 93.06 89 ASP B C 1
ATOM 1777 O O . ASP B 1 89 ? -9.469 15.062 6.977 1 93.06 89 ASP B O 1
ATOM 1781 N N . PRO B 1 90 ? -9.523 13.672 8.664 1 94.44 90 PRO B N 1
ATOM 1782 C CA . PRO B 1 90 ? -8.203 13.141 8.32 1 94.44 90 PRO B CA 1
ATOM 1783 C C . PRO B 1 90 ? -8.117 12.664 6.871 1 94.44 90 PRO B C 1
ATOM 1785 O O . PRO B 1 90 ? -7.176 13.016 6.156 1 94.44 90 PRO B O 1
ATOM 1788 N N . ALA B 1 91 ? -9.07 11.945 6.41 1 95.56 91 ALA B N 1
ATOM 1789 C CA . ALA B 1 91 ? -9.023 11.438 5.039 1 95.56 91 ALA B CA 1
ATOM 1790 C C . ALA B 1 91 ? -9.078 12.578 4.027 1 95.56 91 ALA B C 1
ATOM 1792 O O . ALA B 1 91 ? -8.312 12.602 3.064 1 95.56 91 ALA B O 1
ATOM 1793 N N . ASP B 1 92 ? -9.961 13.555 4.277 1 96.12 92 ASP B N 1
ATOM 1794 C CA . ASP B 1 92 ? -10.102 14.711 3.393 1 96.12 92 ASP B CA 1
ATOM 1795 C C . ASP B 1 92 ? -8.797 15.5 3.312 1 96.12 92 ASP B C 1
ATOM 1797 O O . ASP B 1 92 ? -8.375 15.906 2.227 1 96.12 92 ASP B O 1
ATOM 1801 N N . GLU B 1 93 ? -8.195 15.672 4.434 1 96.94 93 GLU B N 1
ATOM 1802 C CA . GLU B 1 93 ? -6.973 16.469 4.469 1 96.94 93 GLU B CA 1
ATOM 1803 C C . GLU B 1 93 ? -5.816 15.727 3.811 1 96.94 93 GLU B C 1
ATOM 1805 O O . GLU B 1 93 ? -4.988 16.328 3.129 1 96.94 93 GLU B O 1
ATOM 1810 N N . ILE B 1 94 ? -5.707 14.43 4.023 1 97.81 94 ILE B N 1
ATOM 1811 C CA . ILE B 1 94 ? -4.672 13.625 3.377 1 97.81 94 ILE B CA 1
ATOM 1812 C C . ILE B 1 94 ? -4.809 13.727 1.86 1 97.81 94 ILE B C 1
ATOM 1814 O O . ILE B 1 94 ? -3.824 13.969 1.159 1 97.81 94 ILE B O 1
ATOM 1818 N N . LEU B 1 95 ? -6.023 13.609 1.372 1 97.44 95 LEU B N 1
ATOM 1819 C CA . LEU B 1 95 ? -6.273 13.672 -0.063 1 97.44 95 LEU B CA 1
ATOM 1820 C C . LEU B 1 95 ? -5.992 15.07 -0.599 1 97.44 95 LEU B C 1
ATOM 1822 O O . LEU B 1 95 ? -5.477 15.227 -1.708 1 97.44 95 LEU B O 1
ATOM 1826 N N . ALA B 1 96 ? -6.336 16.078 0.203 1 97.62 96 ALA B N 1
ATOM 1827 C CA . ALA B 1 96 ? -6.059 17.469 -0.193 1 97.62 96 ALA B CA 1
ATOM 1828 C C . ALA B 1 96 ? -4.555 17.703 -0.315 1 97.62 96 ALA B C 1
ATOM 1830 O O . ALA B 1 96 ? -4.094 18.312 -1.287 1 97.62 96 ALA B O 1
ATOM 1831 N N . VAL B 1 97 ? -3.773 17.203 0.649 1 97.56 97 VAL B N 1
ATOM 1832 C CA . VAL B 1 97 ? -2.324 17.359 0.637 1 97.56 97 VAL B CA 1
ATOM 1833 C C . VAL B 1 97 ? -1.729 16.625 -0.561 1 97.56 97 VAL B C 1
ATOM 1835 O O . VAL B 1 97 ? -0.806 17.125 -1.209 1 97.56 97 VAL B O 1
ATOM 1838 N N . LEU B 1 98 ? -2.219 15.461 -0.843 1 97.06 98 LEU B N 1
ATOM 1839 C CA . LEU B 1 98 ? -1.762 14.711 -2.008 1 97.06 98 LEU B CA 1
ATOM 1840 C C . LEU B 1 98 ? -1.941 15.531 -3.283 1 97.06 98 LEU B C 1
ATOM 1842 O O . LEU B 1 98 ? -1.045 15.57 -4.129 1 97.06 98 LEU B O 1
ATOM 1846 N N . ALA B 1 99 ? -3.068 16.156 -3.391 1 95 99 ALA B N 1
ATOM 1847 C CA . ALA B 1 99 ? -3.375 16.953 -4.578 1 95 99 ALA B CA 1
ATOM 1848 C C . ALA B 1 99 ? -2.482 18.188 -4.652 1 95 99 ALA B C 1
ATOM 1850 O O . ALA B 1 99 ? -2.107 18.625 -5.746 1 95 99 ALA B O 1
ATOM 1851 N N . GLU B 1 100 ? -2.146 18.734 -3.504 1 95.75 100 GLU B N 1
ATOM 1852 C CA . GLU B 1 100 ? -1.384 19.969 -3.41 1 95.75 100 GLU B CA 1
ATOM 1853 C C . GLU B 1 100 ? 0.106 19.719 -3.625 1 95.75 100 GLU B C 1
ATOM 1855 O O . GLU B 1 100 ? 0.771 20.469 -4.34 1 95.75 100 GLU B O 1
ATOM 1860 N N . ASP B 1 101 ? 0.712 18.688 -3.033 1 92.62 101 ASP B N 1
ATOM 1861 C CA . ASP B 1 101 ? 2.158 18.516 -2.93 1 92.62 101 ASP B CA 1
ATOM 1862 C C . ASP B 1 101 ? 2.668 17.531 -3.986 1 92.62 101 ASP B C 1
ATOM 1864 O O . ASP B 1 101 ? 3.871 17.469 -4.242 1 92.62 101 ASP B O 1
ATOM 1868 N N . GLY B 1 102 ? 1.765 16.75 -4.512 1 94.19 102 GLY B N 1
ATOM 1869 C CA . GLY B 1 102 ? 2.139 15.844 -5.582 1 94.19 102 GLY B CA 1
ATOM 1870 C C . GLY B 1 102 ? 2.955 14.656 -5.098 1 94.19 102 GLY B C 1
ATOM 1871 O O . GLY B 1 102 ? 3.871 14.203 -5.789 1 94.19 102 GLY B O 1
ATOM 1872 N N . ALA B 1 103 ? 2.77 14.273 -3.852 1 97.81 103 ALA B N 1
ATOM 1873 C CA . ALA B 1 103 ? 3.418 13.055 -3.379 1 97.81 103 ALA B CA 1
ATOM 1874 C C . ALA B 1 103 ? 3.115 11.883 -4.305 1 97.81 103 ALA B C 1
ATOM 1876 O O . ALA B 1 103 ? 1.996 11.75 -4.805 1 97.81 103 ALA B O 1
ATOM 1877 N N . ASP B 1 104 ? 4.102 11.07 -4.5 1 98.19 104 ASP B N 1
ATOM 1878 C CA . ASP B 1 104 ? 3.947 9.977 -5.453 1 98.19 104 ASP B CA 1
ATOM 1879 C C . ASP B 1 104 ? 3.883 8.633 -4.738 1 98.19 104 ASP B C 1
ATOM 1881 O O . ASP B 1 104 ? 3.865 7.578 -5.379 1 98.19 104 ASP B O 1
ATOM 1885 N N . LEU B 1 105 ? 3.814 8.656 -3.43 1 98.62 105 LEU B N 1
ATOM 1886 C CA . LEU B 1 105 ? 3.553 7.52 -2.561 1 98.62 105 LEU B CA 1
ATOM 1887 C C . LEU B 1 105 ? 2.941 7.969 -1.238 1 98.62 105 LEU B C 1
ATOM 1889 O O . LEU B 1 105 ? 3.359 8.984 -0.672 1 98.62 105 LEU B O 1
ATOM 1893 N N . VAL B 1 106 ? 1.997 7.27 -0.744 1 98.69 106 VAL B N 1
ATOM 1894 C CA . VAL B 1 106 ? 1.519 7.414 0.626 1 98.69 106 VAL B CA 1
ATOM 1895 C C . VAL B 1 106 ? 1.952 6.207 1.455 1 98.69 106 VAL B C 1
ATOM 1897 O O . VAL B 1 106 ? 1.811 5.062 1.019 1 98.69 106 VAL B O 1
ATOM 1900 N N . VAL B 1 107 ? 2.51 6.41 2.586 1 98.75 107 VAL B N 1
ATOM 1901 C CA . VAL B 1 107 ? 2.775 5.367 3.574 1 98.75 107 VAL B CA 1
ATOM 1902 C C . VAL B 1 107 ? 1.938 5.621 4.828 1 98.75 107 VAL B C 1
ATOM 1904 O O . VAL B 1 107 ? 2.074 6.66 5.473 1 98.75 107 VAL B O 1
ATOM 1907 N N . MET B 1 108 ? 1.089 4.68 5.141 1 97.62 108 MET B N 1
ATOM 1908 C CA . MET B 1 108 ? 0.212 4.953 6.277 1 97.62 108 MET B CA 1
ATOM 1909 C C . MET B 1 108 ? -0.088 3.678 7.055 1 97.62 108 MET B C 1
ATOM 1911 O O . MET B 1 108 ? -0.031 2.578 6.5 1 97.62 108 MET B O 1
ATOM 1915 N N . GLY B 1 109 ? -0.36 3.879 8.312 1 95.5 109 GLY B N 1
ATOM 1916 C CA . GLY B 1 109 ? -0.74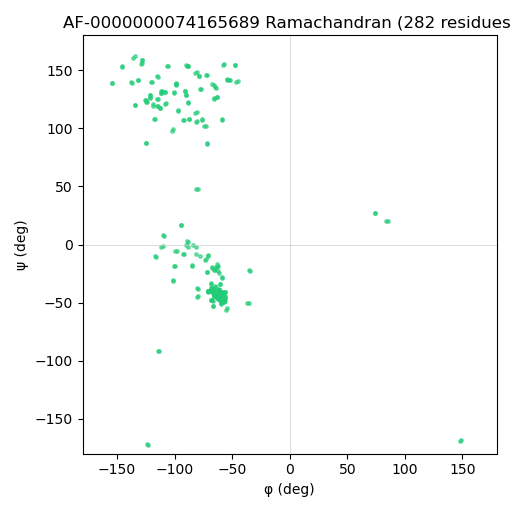4 2.771 9.172 1 95.5 109 GLY B CA 1
ATOM 1917 C C . GLY B 1 109 ? -2.189 2.348 8.992 1 95.5 109 GLY B C 1
ATOM 1918 O O . GLY B 1 109 ? -3.049 3.174 8.68 1 95.5 109 GLY B O 1
ATOM 1919 N N . THR B 1 110 ? -2.355 1.046 9.133 1 90.12 110 THR B N 1
ATOM 1920 C CA . THR B 1 110 ? -3.715 0.517 9.172 1 90.12 110 THR B CA 1
ATOM 1921 C C . THR B 1 110 ? -3.963 -0.239 10.477 1 90.12 110 THR B C 1
ATOM 1923 O O . THR B 1 110 ? -3.061 -0.895 11 1 90.12 110 THR B O 1
ATOM 1926 N N . ARG B 1 111 ? -5.027 0.103 11.133 1 77.75 111 ARG B N 1
ATOM 1927 C CA . ARG B 1 111 ? -5.402 -0.569 12.375 1 77.75 111 ARG B CA 1
ATOM 1928 C C . ARG B 1 111 ? -6.473 -1.623 12.125 1 77.75 111 ARG B C 1
ATOM 1930 O O . ARG B 1 111 ? -7.297 -1.478 11.219 1 77.75 111 ARG B O 1
ATOM 1937 N N . ARG B 1 112 ? -6.148 -2.738 12.875 1 61 112 ARG B N 1
ATOM 1938 C CA . ARG B 1 112 ? -7.215 -3.736 12.906 1 61 112 ARG B CA 1
ATOM 1939 C C . ARG B 1 112 ? -8.375 -3.275 13.789 1 61 112 ARG B C 1
ATOM 1941 O O . ARG B 1 112 ? -8.156 -2.725 14.867 1 61 112 ARG B O 1
ATOM 1948 N N . GLY B 1 113 ? -9.461 -2.795 13.219 1 54.28 113 GLY B N 1
ATOM 1949 C CA . GLY B 1 113 ? -10.602 -2.479 14.062 1 54.28 113 GLY B CA 1
ATOM 1950 C C . GLY B 1 113 ? -10.93 -3.576 15.055 1 54.28 113 GLY B C 1
ATOM 1951 O O . GLY B 1 113 ? -10.398 -4.688 14.961 1 54.28 113 GLY B O 1
ATOM 1952 N N . ASP B 1 114 ? -11.289 -3.188 16.328 1 50.28 114 ASP B N 1
ATOM 1953 C CA . ASP B 1 114 ? -11.781 -4.148 17.312 1 50.28 114 ASP B CA 1
ATOM 1954 C C . ASP B 1 114 ? -12.633 -5.227 16.641 1 50.28 114 ASP B C 1
ATOM 1956 O O . ASP B 1 114 ? -12.938 -6.25 17.266 1 50.28 114 ASP B O 1
ATOM 1960 N N . PHE B 1 115 ? -13.656 -4.75 15.789 1 45.47 115 PHE B N 1
ATOM 1961 C CA . PHE B 1 115 ? -14.758 -5.648 15.477 1 45.47 115 PHE B CA 1
ATOM 1962 C C . PHE B 1 115 ? -14.305 -6.758 14.531 1 45.47 115 PHE B C 1
ATOM 1964 O O . PHE B 1 115 ? -13.383 -6.562 13.734 1 45.47 115 PHE B O 1
ATOM 1971 N N . GLU B 1 116 ? -14.789 -7.93 14.609 1 49 116 GLU B N 1
ATOM 1972 C CA . GLU B 1 116 ? -14.688 -9.219 13.938 1 49 116 GLU B CA 1
ATOM 1973 C C . GLU B 1 116 ? -14.453 -9.047 12.438 1 49 116 GLU B C 1
ATOM 1975 O O . GLU B 1 116 ? -14.133 -10.016 11.742 1 49 116 GLU B O 1
ATOM 1980 N N . GLN B 1 117 ? -14.867 -7.785 11.82 1 51.31 117 GLN B N 1
ATOM 1981 C CA . GLN B 1 117 ? -15 -7.867 10.375 1 51.31 117 GLN B CA 1
ATOM 1982 C C . GLN B 1 117 ? -13.945 -7.008 9.68 1 51.31 117 GLN B C 1
ATOM 1984 O O . GLN B 1 117 ? -13.18 -7.508 8.852 1 51.31 117 GLN B O 1
ATOM 1989 N N . SER B 1 118 ? -14.328 -5.594 9.352 1 55.09 118 SER B N 1
ATOM 1990 C CA . SER B 1 118 ? -13.531 -4.82 8.406 1 55.09 118 SER B CA 1
ATOM 1991 C C . SER B 1 118 ? -12.289 -4.234 9.07 1 55.09 118 SER B C 1
ATOM 1993 O O . SER B 1 118 ? -12.391 -3.549 10.086 1 55.09 118 SER B O 1
ATOM 1995 N N . MET B 1 119 ? -11.078 -4.762 8.828 1 60.59 119 MET B N 1
ATOM 1996 C CA . MET B 1 119 ? -9.789 -4.555 9.484 1 60.59 119 MET B CA 1
ATOM 1997 C C . MET B 1 119 ? -9.156 -3.246 9.031 1 60.59 119 MET B C 1
ATOM 1999 O O . MET B 1 119 ? -8.375 -2.643 9.773 1 60.59 119 MET B O 1
ATOM 2003 N N . LEU B 1 120 ? -9.719 -2.625 8.031 1 73.69 120 LEU B N 1
ATOM 2004 C CA . LEU B 1 120 ? -9.094 -1.389 7.582 1 73.69 120 LEU B CA 1
ATOM 2005 C C . LEU B 1 120 ? -9.781 -0.173 8.188 1 7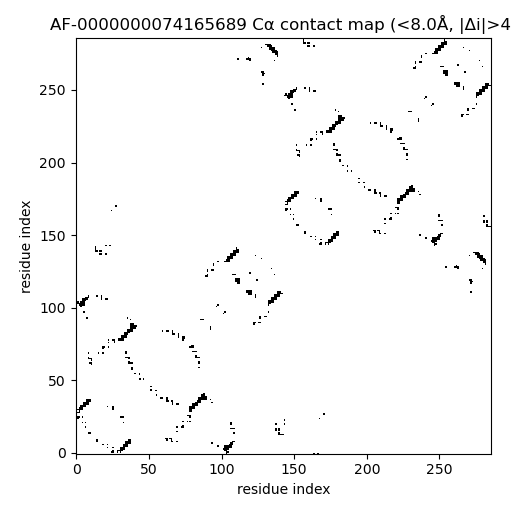3.69 120 LEU B C 1
ATOM 2007 O O . LEU B 1 120 ? -11.008 -0.044 8.117 1 73.69 120 LEU B O 1
ATOM 2011 N N . GLY B 1 121 ? -9.07 0.567 9.016 1 82.19 121 GLY B N 1
ATOM 2012 C CA . GLY B 1 121 ? -9.641 1.806 9.516 1 82.19 121 GLY B CA 1
ATOM 2013 C C . GLY B 1 121 ? -10.258 2.664 8.43 1 82.19 121 GLY B C 1
ATOM 2014 O O . GLY B 1 121 ? -9.891 2.553 7.258 1 82.19 121 GLY B O 1
ATOM 2015 N N . SER B 1 122 ? -11.172 3.459 8.812 1 85.31 122 SER B N 1
ATOM 2016 C CA . SER B 1 122 ? -11.945 4.262 7.867 1 85.31 122 SER B CA 1
ATOM 2017 C C . SER B 1 122 ? -11.047 5.215 7.086 1 85.31 122 SER B C 1
ATOM 2019 O O . SER B 1 122 ? -11.227 5.402 5.883 1 85.31 122 SER B O 1
ATOM 2021 N N . VAL B 1 123 ? -10.031 5.84 7.695 1 91.25 123 VAL B N 1
ATOM 2022 C CA . VAL B 1 123 ? -9.172 6.809 7.023 1 91.25 123 VAL B CA 1
ATOM 2023 C C . VAL B 1 123 ? -8.344 6.109 5.949 1 91.25 123 VAL B C 1
ATOM 2025 O O . VAL B 1 123 ? -8.32 6.539 4.793 1 91.25 123 VAL B O 1
ATOM 2028 N N . SER B 1 124 ? -7.656 5.055 6.359 1 93 124 SER B N 1
ATOM 2029 C CA . SER B 1 124 ? -6.848 4.32 5.391 1 93 124 SER B CA 1
ATOM 2030 C C . SER B 1 124 ? -7.703 3.795 4.242 1 93 124 SER B C 1
ATOM 2032 O O . SER B 1 124 ? -7.289 3.838 3.08 1 93 124 SER B O 1
ATOM 2034 N N . ARG B 1 125 ? -8.875 3.314 4.574 1 90.44 125 ARG B N 1
ATOM 2035 C CA . ARG B 1 125 ? -9.781 2.826 3.541 1 90.44 125 ARG B CA 1
ATOM 2036 C C . ARG B 1 125 ? -10.125 3.93 2.545 1 90.44 125 ARG B C 1
ATOM 2038 O O . ARG B 1 125 ? -10.008 3.736 1.333 1 90.44 125 ARG B O 1
ATOM 2045 N N . ASP B 1 126 ? -10.531 5.047 3.059 1 91.25 126 ASP B N 1
ATOM 2046 C CA . ASP B 1 126 ? -10.922 6.164 2.203 1 91.25 126 ASP B CA 1
ATOM 2047 C C . ASP B 1 126 ? -9.766 6.602 1.312 1 91.25 126 ASP B C 1
ATOM 2049 O O . ASP B 1 126 ? -9.953 6.883 0.128 1 91.25 126 ASP B O 1
ATOM 2053 N N . VAL B 1 127 ? -8.586 6.641 1.826 1 94.5 127 VAL B N 1
ATOM 2054 C CA . VAL B 1 127 ? -7.422 7.086 1.064 1 94.5 127 VAL B CA 1
ATOM 2055 C C . VAL B 1 127 ? -7.094 6.07 -0.026 1 94.5 127 VAL B C 1
ATOM 2057 O O . VAL B 1 127 ? -6.949 6.43 -1.196 1 94.5 127 VAL B O 1
ATOM 2060 N N . VAL B 1 128 ? -7.047 4.805 0.308 1 93.62 128 VAL B N 1
ATOM 2061 C CA . VAL B 1 128 ? -6.719 3.76 -0.653 1 93.62 128 VAL B CA 1
ATOM 2062 C C . VAL B 1 128 ? -7.746 3.754 -1.782 1 93.62 128 VAL B C 1
ATOM 2064 O O . VAL B 1 128 ? -7.391 3.578 -2.951 1 93.62 128 VAL B O 1
ATOM 2067 N N . GLU B 1 129 ? -8.945 4.059 -1.456 1 90.62 129 GLU B N 1
ATOM 2068 C CA . GLU B 1 129 ? -10.031 3.953 -2.424 1 90.62 129 GLU B CA 1
ATOM 2069 C C . GLU B 1 129 ? -10.125 5.207 -3.287 1 90.62 129 GLU B C 1
ATOM 2071 O O . GLU B 1 129 ? -10.711 5.18 -4.371 1 90.62 129 GLU B O 1
ATOM 2076 N N . SER B 1 130 ? -9.523 6.301 -2.83 1 91.38 130 SER B N 1
ATOM 2077 C CA . SER B 1 130 ? -9.898 7.566 -3.453 1 91.38 130 SER B CA 1
ATOM 2078 C C . SER B 1 130 ? -8.711 8.203 -4.168 1 91.38 130 SER B C 1
ATOM 2080 O O . SER B 1 130 ? -8.875 9.156 -4.926 1 91.38 130 SER B O 1
ATOM 2082 N N . THR B 1 131 ? -7.535 7.672 -3.941 1 93.38 131 THR B N 1
ATOM 2083 C CA . THR B 1 131 ? -6.371 8.328 -4.535 1 93.38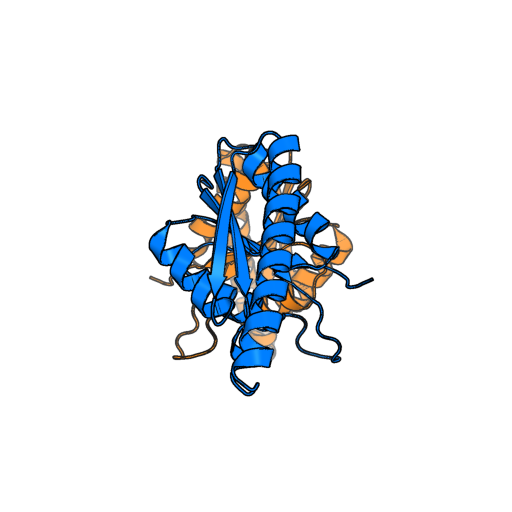 131 THR B CA 1
ATOM 2084 C C . THR B 1 131 ? -5.848 7.523 -5.723 1 93.38 131 THR B C 1
ATOM 2086 O O . THR B 1 131 ? -6.043 6.309 -5.793 1 93.38 131 THR B O 1
ATOM 2089 N N . GLU B 1 132 ? -5.191 8.219 -6.652 1 92.5 132 GLU B N 1
ATOM 2090 C CA . GLU B 1 132 ? -4.469 7.586 -7.75 1 92.5 132 GLU B CA 1
ATOM 2091 C C . GLU B 1 132 ? -3.004 7.355 -7.387 1 92.5 132 GLU B C 1
ATOM 2093 O O . GLU B 1 132 ? -2.262 6.727 -8.141 1 92.5 132 GLU B O 1
ATOM 2098 N N . THR B 1 133 ? -2.625 7.883 -6.293 1 96.56 133 THR B N 1
ATOM 2099 C CA . THR B 1 133 ? -1.271 7.688 -5.785 1 96.56 133 THR B CA 1
ATOM 2100 C C . THR B 1 133 ? -1.13 6.312 -5.137 1 96.56 133 THR B C 1
ATOM 2102 O O . THR B 1 133 ? -1.999 5.891 -4.371 1 96.56 133 THR B O 1
ATOM 2105 N N . PRO B 1 134 ? -0.063 5.551 -5.422 1 98 134 PRO B N 1
ATOM 2106 C CA . PRO B 1 134 ? 0.165 4.293 -4.707 1 98 134 PRO B CA 1
ATOM 2107 C C . PRO B 1 134 ? 0.194 4.469 -3.193 1 98 134 PRO B C 1
ATOM 2109 O O . PRO B 1 134 ? 0.693 5.48 -2.695 1 98 134 PRO B O 1
ATOM 2112 N N . VAL B 1 135 ? -0.381 3.494 -2.467 1 98.12 135 VAL B N 1
ATOM 2113 C CA . VAL B 1 135 ? -0.438 3.551 -1.009 1 98.12 135 VAL B CA 1
ATOM 2114 C C . VAL B 1 135 ? 0.202 2.299 -0.416 1 98.12 135 VAL B C 1
ATOM 2116 O O . VAL B 1 135 ? -0.178 1.177 -0.763 1 98.12 135 VAL B O 1
ATOM 2119 N N . LEU B 1 136 ? 1.181 2.508 0.396 1 98.62 136 LEU B N 1
ATOM 2120 C CA . LEU B 1 136 ? 1.738 1.451 1.233 1 98.62 136 LEU B CA 1
ATOM 2121 C C . LEU B 1 136 ? 1.058 1.423 2.598 1 98.62 136 LEU B C 1
ATOM 2123 O O . LEU B 1 136 ? 1.253 2.326 3.412 1 98.62 136 LEU B O 1
ATOM 2127 N N . THR B 1 137 ? 0.238 0.409 2.787 1 97.12 137 THR B N 1
ATOM 2128 C CA . THR B 1 137 ? -0.42 0.233 4.078 1 97.12 137 THR B CA 1
ATOM 2129 C C . THR B 1 137 ? 0.413 -0.661 4.992 1 97.12 137 THR B C 1
ATOM 2131 O O . THR B 1 137 ? 0.894 -1.714 4.566 1 97.12 137 THR B O 1
ATOM 2134 N N . VAL B 1 138 ? 0.604 -0.217 6.203 1 97.06 138 VAL B N 1
ATOM 2135 C CA . VAL B 1 138 ? 1.371 -0.931 7.219 1 97.06 138 VAL B CA 1
ATOM 2136 C C . VAL B 1 138 ? 0.466 -1.289 8.391 1 97.06 138 VAL B C 1
ATOM 2138 O O . VAL B 1 138 ? 0.051 -0.412 9.156 1 97.06 138 VAL B O 1
ATOM 2141 N N . PRO B 1 139 ? 0.126 -2.564 8.531 1 94.06 139 PRO B N 1
ATOM 2142 C CA . PRO B 1 139 ? -0.694 -2.951 9.68 1 94.06 139 PRO B CA 1
ATOM 2143 C C . PRO B 1 139 ? 0.009 -2.713 11.016 1 94.06 139 PRO B C 1
ATOM 2145 O O . PRO B 1 139 ? 1.169 -3.1 11.18 1 94.06 139 PRO B O 1
ATOM 2148 N N . VAL B 1 140 ? -0.74 -1.981 11.859 1 90.88 140 VAL B N 1
ATOM 2149 C CA . VAL B 1 140 ? -0.166 -1.674 13.164 1 90.88 140 VAL B CA 1
ATOM 2150 C C . VAL B 1 140 ? -1.034 -2.279 14.266 1 90.88 140 VAL B C 1
ATOM 2152 O O . VAL B 1 140 ? -2.256 -2.361 14.125 1 90.88 140 VAL B O 1
ATOM 2155 N N . THR B 1 141 ? -0.489 -3.176 15.133 1 75.19 141 THR B N 1
ATOM 2156 C CA . THR B 1 141 ? -1.203 -3.781 16.25 1 75.19 141 THR B CA 1
ATOM 2157 C C . THR B 1 141 ? -1.21 -2.848 17.453 1 75.19 141 THR B C 1
ATOM 2159 O O . THR B 1 141 ? -0.253 -2.104 17.688 1 75.19 141 THR B O 1
ATOM 2162 N N . GLU B 1 142 ? -2.434 -2.361 17.797 1 61.03 142 GLU B N 1
ATOM 2163 C CA . GLU B 1 142 ? -2.449 -1.626 19.062 1 61.03 142 GLU B CA 1
ATOM 2164 C C . GLU B 1 142 ? -1.979 -2.502 20.219 1 61.03 142 GLU B C 1
ATOM 2166 O O . GLU B 1 142 ? -2.264 -3.701 20.25 1 61.03 142 GLU B O 1
ATOM 2171 N N . ASP B 1 143 ? -0.783 -2.361 20.844 1 48.78 143 ASP B N 1
ATOM 2172 C CA . ASP B 1 143 ? -0.544 -3.004 22.141 1 48.78 143 ASP B CA 1
ATOM 2173 C C . ASP B 1 143 ? -1.699 -2.746 23.109 1 48.78 143 ASP B C 1
ATOM 2175 O O . ASP B 1 143 ? -2.354 -1.704 23.031 1 48.78 143 ASP B O 1
#

Sequence (286 aa):
MYDRILLPVDDSDSMDRVVEHAADVAGRRDATVDVLYVLDDRAFLTLDDGMQDEATAQLRTQGERAVEHAADRLSEAGVDTETYVRDGDPADEILAVLAEDGADLVVMGTRRGDFEQSMLGSVSRDVVESTETPVLTVPVTEDMYDRILLPVDDSDSMDRVVEHAADVAGRRDATVDVLYVLDDRAFLTLDDGMQDEATAQLRTQGERAVEHAADRLSEAGVDTETYVRDGDPADEILAVLAEDGADLVVMGTRRGDFEQSMLGSVSRDVVESTETPVLTVPVTED

Secondary structure (DSSP, 8-state):
--SEEEEEE-SSTTHHHHHHHHHHHHHTTT-EEEEEEEE-GGGGTTS-HHHHHHHHHHHHHHHHHHHHHHHHHHHHTT-EEEEEEEES-HHHHHHHHHHHH--SEEEEEEE--SSSS--S-HHHHHHHHH-SS-EEEEEE---/--SEEEEEE-SSTTHHHHHHHHHHHHHTTT-EEEEEEEE-GGGGTTS-HHHHHHHHHHHHHHHHHHHHHHHHHHHHTT-EEEEEEEES-HHHHHHHHHHHH--SEEEEEEE--SSSS--S-HHHHHHHHH-SS-EEEEEE---

Foldseek 3Di:
DFAEEEEEWALAPLCVVLLVVVLVVQLVDLHEYEYEYEAALVVVPPPDPVCSVVVVVVSVVSSVVGQVVSCVVSVVSVHHYHYYYYYHDLLVVSQVVCVVVVGQEYGYEAAQPPDPDDGGDPSRVSNCVPDPHHYHYDYGYRD/DFAEEEEEWALAPLCVVLLVVVLVVQLVDLHEYEYEYEAALVVVPPPDPVCSVVVVVVSVVSSVVGQVVSCVVSVVSVHHYHYYYYYHDLLVVSQVVCVVVVGQEYGYEAAQPPDPDDGGDPSRVSNCVPDPHHYHYDYTYRD